Protein AF-A0A8J7NCK1-F1 (afdb_monomer)

Radius of gyration: 35.59 Å; Cα contacts (8 Å, |Δi|>4): 363; chains: 1; bounding box: 73×36×128 Å

Foldseek 3Di:
DVVVVVVVVVVVVVVVCQQFNWDWDADPPRDIWTAGPAGTQDDPDHKDKDADDAPDDFWPDAVVVVRGDAIAINNHGWDLVDPGTRRPDHDNSVVCCVRHPVVNQLQFLLLLLLVLLFVLFQDCQLAVLHDRQATGQKAQQQGHDDPVPSTCSNVRIDGHLLCPVVSVHHVLCQQNNSNDPDRDDPPRNPSVVSSVCSQQPWAARPTHPPPRGTGGSVVSVVVSVVVVVVVVVVVVVVVVVVVVVVVVVVVVCVVVPDPPVVVVVVVVVVVVVVVVVVVVVVVVVVVVVVVVVD

Solvent-accessible surface area (backbone atoms only — not comparable to full-atom values): 16309 Å² total; per-residue (Å²): 120,71,64,66,54,52,54,52,48,50,58,50,49,55,58,44,33,53,40,29,40,57,45,83,41,86,42,81,93,83,40,64,26,34,33,24,88,43,38,82,56,33,73,84,64,84,66,45,78,45,74,58,82,54,97,67,85,58,73,83,58,32,64,94,74,65,54,35,62,68,44,20,56,70,84,40,80,52,64,80,88,47,98,66,26,62,53,41,48,45,49,54,35,52,52,48,45,41,63,71,48,52,49,53,50,54,49,41,39,44,16,26,52,41,48,51,55,28,58,42,39,37,31,45,88,42,30,73,51,47,55,94,83,39,51,27,60,36,14,50,74,79,33,40,88,48,84,93,59,42,77,49,32,49,83,37,58,38,73,34,47,62,43,33,59,95,68,75,25,37,60,61,25,61,35,60,18,84,59,45,93,66,85,65,66,90,86,57,53,64,30,47,52,30,53,52,45,46,43,67,38,70,45,49,51,92,47,50,89,74,54,73,63,60,35,26,56,66,55,51,55,46,50,53,54,50,52,52,49,53,54,50,53,53,52,51,52,51,50,49,54,52,50,54,53,50,50,55,50,49,52,49,51,58,71,70,48,77,54,63,67,58,52,48,52,50,49,52,51,50,52,50,50,49,54,49,51,51,50,52,51,52,52,51,49,54,52,51,52,58,62,71,74,108

Nearest PDB structures (foldseek):
  5xbj-assembly1_A  TM=5.483E-01  e=3.720E+00  Campylobacter jejuni
  7rhl-assembly1_D  TM=2.799E-01  e=4.988E+00  Homo sapiens

pLDDT: mean 90.45, std 7.98, range [52.28, 98.44]

Secondary structure (DSSP, 8-state):
--HHHHHHHHHHHHHHHHHS-EEEEE-GGG-EEEEETTEEEEBSBPP-EEE---S---TT--TTTTSS--EEETTEEE-TTSSS-TT-SHHHHHHHHIIIIIHHHHHHHHHHHHHHHHHHHH-TTT-TTSPTT---SEEETTBPP-GGG-TTHHHHEEE-GGG-GGGT--THHHHH-TT-SS---TT--HHHHHHHHHHHS-B--SSSTT-S--B-HHHHHHHHHHHHHHHHHHHHHHHHHHHHHHHHHHHHHHHS---HHHHHHHHHHHHHHHHHHHHHHHHHHHHHHHHH--

Sequence (294 aa):
DAGSLVDERQRLIDRVSELVPVREVAREHGRVALLSEGGLLLDGSAPVLGFQAATSVGPGSGLSGGSLSGITLNGQPVDTTRTRHALSGGRLDGLFGVRDDLAPQVQADLDALARNLMERFESTTVDPTLMPGSAGLFTDGGLAFAAANEVGLSARLTVNAVVDPDQGGAVWRLRDGIAAASPGPVGDASGLIRLRAALTGLQSPASGSFGPTARDAATLASDLLSGIGTRQDQAEATATHAGTRSAALQSRLSEDGVDTDAEMQKLLLIEQAYAANARVITTVQAMLDTLMEI

Mean predicted aligned error: 9.4 Å

Structure (mmCIF, N/CA/C/O backbone):
data_AF-A0A8J7NCK1-F1
#
_entry.id   AF-A0A8J7NCK1-F1
#
loop_
_atom_site.group_PDB
_atom_site.id
_atom_site.type_symbol
_atom_site.label_atom_id
_atom_site.label_alt_id
_atom_site.label_comp_id
_atom_site.label_asym_id
_atom_site.label_entity_id
_atom_site.label_seq_id
_atom_site.pdbx_PDB_ins_code
_atom_site.Cartn_x
_atom_site.Cartn_y
_atom_site.Cartn_z
_atom_site.occupancy
_atom_site.B_iso_or_equiv
_atom_site.auth_seq_id
_atom_site.auth_comp_id
_atom_site.auth_asym_id
_atom_site.auth_atom_id
_atom_site.pdbx_PDB_model_num
ATOM 1 N N . ASP A 1 1 ? -29.099 -19.455 41.216 1.00 65.25 1 ASP A N 1
ATOM 2 C CA . ASP A 1 1 ? -28.242 -18.580 42.025 1.00 65.25 1 ASP A CA 1
ATOM 3 C C . ASP A 1 1 ? -28.075 -17.273 41.265 1.00 65.25 1 ASP A C 1
ATOM 5 O O . ASP A 1 1 ? -27.894 -17.329 40.056 1.00 65.25 1 ASP A O 1
ATOM 9 N N . ALA A 1 2 ? -28.289 -16.131 41.914 1.00 75.62 2 ALA A N 1
ATOM 10 C CA . ALA A 1 2 ? -28.293 -14.823 41.258 1.00 75.62 2 ALA A CA 1
ATOM 11 C C . ALA A 1 2 ? -26.878 -14.236 41.126 1.00 75.62 2 ALA A C 1
ATOM 13 O O . ALA A 1 2 ? -26.625 -13.520 40.161 1.00 75.62 2 ALA A O 1
ATOM 14 N N . GLY A 1 3 ? -25.960 -14.578 42.042 1.00 80.25 3 GLY A N 1
ATOM 15 C CA . GLY A 1 3 ? -24.576 -14.090 42.019 1.00 80.25 3 GLY A CA 1
ATOM 16 C C . GLY A 1 3 ? -23.814 -14.581 40.790 1.00 80.25 3 GLY A C 1
ATOM 17 O O . GLY A 1 3 ? -23.292 -13.779 40.024 1.00 80.25 3 GLY A O 1
ATOM 18 N N . SER A 1 4 ? -23.895 -15.882 40.499 1.00 86.25 4 SER A N 1
ATOM 19 C CA . SER A 1 4 ? -23.233 -16.467 39.325 1.00 86.25 4 SER A CA 1
ATOM 20 C C . SER A 1 4 ? -23.702 -15.887 37.984 1.00 86.25 4 SER A C 1
ATOM 22 O O . SER A 1 4 ? -22.932 -15.844 37.026 1.00 86.25 4 SER A O 1
ATOM 24 N N . LEU A 1 5 ? -24.949 -15.408 37.896 1.00 87.38 5 LEU A N 1
ATOM 25 C CA . LEU A 1 5 ? -25.468 -14.736 36.699 1.00 87.38 5 LEU A CA 1
ATOM 26 C C . LEU A 1 5 ? -24.946 -13.300 36.558 1.00 87.38 5 LEU A C 1
ATOM 28 O O . LEU A 1 5 ? -24.798 -12.820 35.435 1.00 87.38 5 LEU A O 1
ATOM 32 N N . VAL A 1 6 ? -24.674 -12.616 37.672 1.00 86.50 6 VAL A N 1
ATOM 33 C CA . VAL A 1 6 ? -24.046 -11.286 37.671 1.00 86.50 6 VAL A CA 1
ATOM 34 C C . VAL A 1 6 ? -22.583 -11.397 37.246 1.00 86.50 6 VAL A C 1
ATOM 36 O O . VAL A 1 6 ? -22.155 -10.631 36.384 1.00 86.50 6 VAL A O 1
ATOM 39 N N . ASP A 1 7 ? -21.861 -12.396 37.756 1.00 86.25 7 ASP A N 1
ATOM 40 C CA . ASP A 1 7 ? -20.466 -12.651 37.381 1.00 86.25 7 ASP A CA 1
ATOM 41 C C . ASP A 1 7 ? -20.340 -13.019 35.898 1.00 86.25 7 ASP A C 1
ATOM 43 O O . ASP A 1 7 ? -19.510 -12.466 35.173 1.00 86.25 7 ASP A O 1
ATOM 47 N N . GLU A 1 8 ? -21.211 -13.906 35.403 1.00 90.31 8 GLU A N 1
ATOM 48 C CA . GLU A 1 8 ? -21.222 -14.274 33.984 1.00 90.31 8 GLU A CA 1
ATOM 49 C C . GLU A 1 8 ? -21.581 -13.077 33.094 1.00 90.31 8 GLU A C 1
ATOM 51 O O . GLU A 1 8 ? -20.980 -12.888 32.035 1.00 90.31 8 GLU A O 1
ATOM 56 N N . ARG A 1 9 ? -22.517 -12.221 33.528 1.00 90.62 9 ARG A N 1
ATOM 57 C CA . ARG A 1 9 ? -22.828 -10.970 32.826 1.00 90.62 9 ARG A CA 1
ATOM 58 C C . ARG A 1 9 ? -21.600 -10.067 32.751 1.00 90.62 9 ARG A C 1
ATOM 60 O O . ARG A 1 9 ? -21.321 -9.560 31.668 1.00 90.62 9 ARG A O 1
ATOM 67 N N . GLN A 1 10 ? -20.878 -9.879 33.856 1.00 89.62 10 GLN A N 1
ATOM 68 C CA . GLN A 1 10 ? -19.675 -9.046 33.875 1.00 89.62 10 GLN A CA 1
ATOM 69 C C . GLN A 1 10 ? -18.623 -9.588 32.904 1.00 89.62 10 GLN A C 1
ATOM 71 O O . GLN A 1 10 ? -18.155 -8.861 32.033 1.00 89.62 10 GLN A O 1
ATOM 76 N N . ARG A 1 11 ? -18.362 -10.899 32.950 1.00 90.19 11 ARG A N 1
ATOM 77 C CA . ARG A 1 11 ? -17.432 -11.576 32.037 1.00 90.19 11 ARG A CA 1
ATOM 78 C C . ARG A 1 11 ? -17.800 -11.379 30.562 1.00 90.19 11 ARG A C 1
ATOM 80 O O . ARG A 1 11 ? -16.924 -11.223 29.710 1.00 90.19 11 ARG A O 1
ATOM 87 N N . LEU A 1 12 ? -19.094 -11.405 30.236 1.00 92.38 12 LEU A N 1
ATOM 88 C CA . LEU A 1 12 ? -19.579 -11.152 28.878 1.00 92.38 12 LEU A CA 1
ATOM 89 C C . LEU A 1 12 ? -19.420 -9.683 28.472 1.00 92.38 12 LEU A C 1
ATOM 91 O O . LEU A 1 12 ? -19.028 -9.420 27.335 1.00 92.38 12 LEU A O 1
ATOM 95 N N . ILE A 1 13 ? -19.695 -8.739 29.375 1.00 91.25 13 ILE A N 1
ATOM 96 C CA . ILE A 1 13 ? -19.504 -7.302 29.130 1.00 91.25 13 ILE A CA 1
ATOM 97 C C . ILE A 1 13 ? -18.026 -6.996 28.888 1.00 91.25 13 ILE A C 1
ATOM 99 O O . ILE A 1 13 ? -17.716 -6.297 27.926 1.00 91.25 13 ILE A O 1
ATOM 103 N N . ASP A 1 14 ? -17.121 -7.578 29.672 1.00 89.62 14 ASP A N 1
ATOM 104 C CA . ASP A 1 14 ? -15.676 -7.399 29.504 1.00 89.62 14 ASP A CA 1
ATOM 105 C C . ASP A 1 14 ? -15.228 -7.863 28.110 1.00 89.62 14 ASP A C 1
ATOM 107 O O . ASP A 1 14 ? -14.543 -7.138 27.387 1.00 89.62 14 ASP A O 1
ATOM 111 N N . ARG A 1 15 ? -15.721 -9.025 27.661 1.00 91.06 15 ARG A N 1
ATOM 112 C CA . ARG A 1 15 ? -15.448 -9.538 26.310 1.00 91.06 15 ARG A CA 1
ATOM 113 C C . ARG A 1 15 ? -16.035 -8.655 25.205 1.00 91.06 15 ARG A C 1
ATOM 115 O O . ARG A 1 15 ? -15.429 -8.521 24.143 1.00 91.06 15 ARG A O 1
ATOM 122 N N . VAL A 1 16 ? -17.211 -8.064 25.421 1.00 91.56 16 VAL A N 1
ATOM 123 C CA . VAL A 1 16 ? -17.782 -7.076 24.491 1.00 91.56 16 VAL A CA 1
ATOM 124 C C . VAL A 1 16 ? -16.914 -5.819 24.456 1.00 91.56 16 VAL A C 1
ATOM 126 O O . VAL A 1 16 ? -16.659 -5.310 23.367 1.00 91.56 16 VAL A O 1
ATOM 129 N N . SER A 1 17 ? -16.403 -5.369 25.605 1.00 89.81 17 SER A N 1
ATOM 130 C CA . SER A 1 17 ? -15.578 -4.164 25.724 1.00 89.81 17 SER A CA 1
ATOM 131 C C . SER A 1 17 ? -14.244 -4.252 24.972 1.00 89.81 17 SER A C 1
ATOM 133 O O . SER A 1 17 ? -13.722 -3.221 24.549 1.00 89.81 17 SER A O 1
ATOM 135 N N . GLU A 1 18 ? -13.698 -5.455 24.761 1.00 88.62 18 GLU A N 1
ATOM 136 C CA . GLU A 1 18 ? -12.532 -5.667 23.885 1.00 88.62 18 GLU A CA 1
ATOM 137 C C . GLU A 1 18 ? -12.861 -5.427 22.400 1.00 88.62 18 GLU A C 1
ATOM 139 O O . GLU A 1 18 ? -12.029 -4.948 21.622 1.00 88.62 18 GLU A O 1
ATOM 144 N N . LEU A 1 19 ? -14.080 -5.780 21.984 1.00 92.00 19 LEU A N 1
ATOM 145 C CA . LEU A 1 19 ? -14.535 -5.657 20.599 1.00 92.00 19 LEU A CA 1
ATOM 146 C C . LEU A 1 19 ? -14.979 -4.231 20.281 1.00 92.00 19 LEU A C 1
ATOM 148 O O . LEU A 1 19 ? -14.598 -3.701 19.237 1.00 92.00 19 LEU A O 1
ATOM 152 N N . VAL A 1 20 ? -15.768 -3.643 21.180 1.00 92.38 20 VAL A N 1
ATOM 153 C CA . VAL A 1 20 ? -16.305 -2.283 21.116 1.00 92.38 20 VAL A CA 1
ATOM 154 C C . VAL A 1 20 ? -16.268 -1.707 22.532 1.00 92.38 20 VAL A C 1
ATOM 156 O O . VAL A 1 20 ? -16.944 -2.253 23.403 1.00 92.38 20 VAL A O 1
ATOM 159 N N . PRO A 1 21 ? -15.547 -0.604 22.789 1.00 90.38 21 PRO A N 1
ATOM 160 C CA . PRO A 1 21 ? -15.517 0.028 24.099 1.00 90.38 21 PRO A CA 1
ATOM 161 C C . PRO A 1 21 ? -16.927 0.430 24.531 1.00 90.38 21 PRO A C 1
ATOM 163 O O . PRO A 1 21 ? -17.613 1.181 23.830 1.00 90.38 21 PRO A O 1
ATOM 166 N N . VAL A 1 22 ? -17.356 -0.062 25.692 1.00 91.81 22 VAL A N 1
ATOM 167 C CA . VAL A 1 22 ? -18.685 0.204 26.248 1.00 91.81 22 VAL A CA 1
ATOM 168 C C . VAL A 1 22 ? -18.596 0.691 27.686 1.00 91.81 22 VAL A C 1
ATOM 170 O O . VAL A 1 22 ? -17.697 0.339 28.442 1.00 91.81 22 VAL A O 1
ATOM 173 N N . ARG A 1 23 ? -19.566 1.513 28.071 1.00 89.31 23 ARG A N 1
ATOM 174 C CA . ARG A 1 23 ? -19.827 1.929 29.443 1.00 89.31 23 ARG A CA 1
ATOM 175 C C . ARG A 1 23 ? -21.127 1.301 29.900 1.00 89.31 23 ARG A C 1
ATOM 177 O O . ARG A 1 23 ? -22.157 1.449 29.238 1.00 89.31 23 ARG A O 1
ATOM 184 N N . GLU A 1 24 ? -21.068 0.640 31.043 1.00 91.38 24 GLU A N 1
ATOM 185 C CA . GLU A 1 24 ? -22.243 0.089 31.701 1.00 91.38 24 GLU A CA 1
ATOM 186 C C . GLU A 1 24 ? -23.027 1.193 32.417 1.00 91.38 24 GLU A C 1
ATOM 188 O O . GLU A 1 24 ? -22.461 2.056 33.093 1.00 91.38 24 GLU A O 1
ATOM 193 N N . VAL A 1 25 ? -24.348 1.168 32.263 1.00 91.81 25 VAL A N 1
ATOM 194 C CA . VAL A 1 25 ? -25.283 2.020 32.996 1.00 91.81 25 VAL A CA 1
ATOM 195 C C . VAL A 1 25 ? -26.338 1.129 33.633 1.00 91.81 25 VAL A C 1
ATOM 197 O O . VAL A 1 25 ? -27.066 0.417 32.937 1.00 91.81 25 VAL A O 1
ATOM 200 N N . ALA A 1 26 ? -26.441 1.186 34.960 1.00 90.81 26 ALA A N 1
ATOM 201 C CA . ALA A 1 26 ? -27.446 0.437 35.700 1.00 90.81 26 ALA A CA 1
ATOM 202 C C . ALA A 1 26 ? -28.869 0.856 35.292 1.00 90.81 26 ALA A C 1
ATOM 204 O O . ALA A 1 26 ? -29.170 2.035 35.079 1.00 90.81 26 ALA A O 1
ATOM 205 N N . ARG A 1 27 ? -29.761 -0.129 35.197 1.00 89.81 27 ARG A N 1
ATOM 206 C CA . ARG A 1 27 ? -31.195 0.036 34.951 1.00 89.81 27 ARG A CA 1
ATOM 207 C C . ARG A 1 27 ? -31.988 -0.609 36.085 1.00 89.81 27 ARG A C 1
ATOM 209 O O . ARG A 1 27 ? -31.468 -1.391 36.879 1.00 89.81 27 ARG A O 1
ATOM 216 N N . GLU A 1 28 ? -33.278 -0.297 36.143 1.00 87.44 28 GLU A N 1
ATOM 217 C CA . GLU A 1 28 ? -34.187 -0.927 37.100 1.00 87.44 28 GLU A CA 1
ATOM 218 C C . GLU A 1 28 ? -34.194 -2.457 36.957 1.00 87.44 28 GLU A C 1
ATOM 220 O O . GLU A 1 28 ? -34.023 -2.999 35.856 1.00 87.44 28 GLU A O 1
ATOM 225 N N . HIS A 1 29 ? -34.470 -3.141 38.070 1.00 84.81 29 HIS A N 1
ATOM 226 C CA . HIS A 1 29 ? -34.567 -4.603 38.153 1.00 84.81 29 HIS A CA 1
ATOM 227 C C . HIS A 1 29 ? -33.252 -5.336 37.827 1.00 84.81 29 HIS A C 1
ATOM 229 O O . HIS A 1 29 ? -33.270 -6.434 37.277 1.00 84.81 29 HIS A O 1
ATOM 235 N N . GLY A 1 30 ? -32.103 -4.721 38.132 1.00 81.31 30 GLY A N 1
ATOM 236 C CA . GLY A 1 30 ? -30.783 -5.341 37.948 1.00 81.31 30 GLY A CA 1
ATOM 237 C C . GLY A 1 30 ? -30.347 -5.484 36.486 1.00 81.31 30 GLY A C 1
ATOM 238 O O . GLY A 1 30 ? -29.366 -6.171 36.201 1.00 81.31 30 GLY A O 1
ATOM 239 N N . ARG A 1 31 ? -31.063 -4.845 35.551 1.00 87.81 31 ARG A N 1
ATOM 240 C CA . ARG A 1 31 ? -30.677 -4.775 34.138 1.00 87.81 31 ARG A CA 1
ATOM 241 C C . ARG A 1 31 ? -29.554 -3.762 33.935 1.00 87.81 31 ARG A C 1
ATOM 243 O O . ARG A 1 31 ? -29.322 -2.889 34.768 1.00 87.81 31 ARG A O 1
ATOM 250 N N . VAL A 1 32 ? -28.896 -3.859 32.788 1.00 91.25 32 VAL A N 1
ATOM 251 C CA . VAL A 1 32 ? -27.807 -2.966 32.392 1.00 91.25 32 VAL A CA 1
ATOM 252 C C . VAL A 1 32 ? -28.027 -2.497 30.965 1.00 91.25 32 VAL A C 1
ATOM 254 O O . VAL A 1 32 ? -28.514 -3.255 30.124 1.00 91.25 32 VAL A O 1
ATOM 257 N N . ALA A 1 33 ? -27.684 -1.244 30.705 1.00 92.69 33 ALA A N 1
ATOM 258 C CA . ALA A 1 33 ? -27.542 -0.708 29.363 1.00 92.69 33 ALA A CA 1
ATOM 259 C C . ALA A 1 33 ? -26.053 -0.537 29.051 1.00 92.69 33 ALA A C 1
ATOM 261 O O . ALA A 1 33 ? -25.269 -0.197 29.938 1.00 92.69 33 ALA A O 1
ATOM 262 N N . LEU A 1 34 ? -25.672 -0.760 27.795 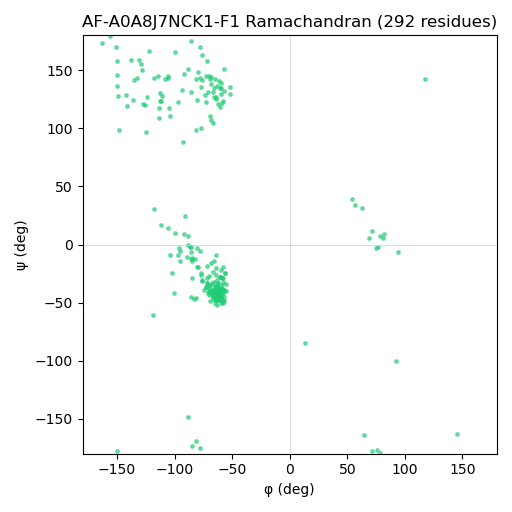1.00 92.56 34 LEU A N 1
ATOM 263 C CA . LEU A 1 34 ? -24.307 -0.550 27.316 1.00 92.56 34 LEU A CA 1
ATOM 264 C C . LEU A 1 34 ? -24.297 0.612 26.332 1.00 92.56 34 LEU A C 1
ATOM 266 O O . LEU A 1 34 ? -25.021 0.603 25.332 1.00 92.56 34 LEU A O 1
ATOM 270 N N . LEU A 1 35 ? -23.473 1.612 26.623 1.00 91.31 35 LEU A N 1
ATOM 271 C CA . LEU A 1 35 ? -23.260 2.778 25.774 1.00 91.31 35 LEU A CA 1
ATOM 272 C C . LEU A 1 35 ? -21.842 2.726 25.212 1.00 91.31 35 LEU A C 1
ATOM 274 O O . LEU A 1 35 ? -20.889 2.692 25.983 1.00 91.31 35 LEU A O 1
ATOM 278 N N . SER A 1 36 ? -21.693 2.757 23.894 1.00 90.69 36 SER A N 1
ATOM 279 C CA . SER A 1 36 ? -20.395 2.977 23.258 1.00 90.69 36 SER A CA 1
ATOM 280 C C . SER A 1 36 ? -20.095 4.471 23.124 1.00 90.69 36 SER A C 1
ATOM 282 O O . SER A 1 36 ? -20.939 5.325 23.414 1.00 90.69 36 SER A O 1
ATOM 284 N N . GLU A 1 37 ? -18.898 4.815 22.644 1.00 81.69 37 GLU A N 1
ATOM 285 C CA . GLU A 1 37 ? -18.549 6.213 22.356 1.00 81.69 37 GLU A CA 1
ATOM 286 C C . GLU A 1 37 ? -19.490 6.877 21.336 1.00 81.69 37 GLU A C 1
ATOM 288 O O . GLU A 1 37 ? -19.689 8.094 21.368 1.00 81.69 37 GLU A O 1
ATOM 293 N N . GLY A 1 38 ? -20.074 6.087 20.430 1.00 79.06 38 GLY A N 1
ATOM 294 C CA . GLY A 1 38 ? -20.958 6.572 19.374 1.00 79.06 38 GLY A CA 1
ATOM 295 C C . GLY A 1 3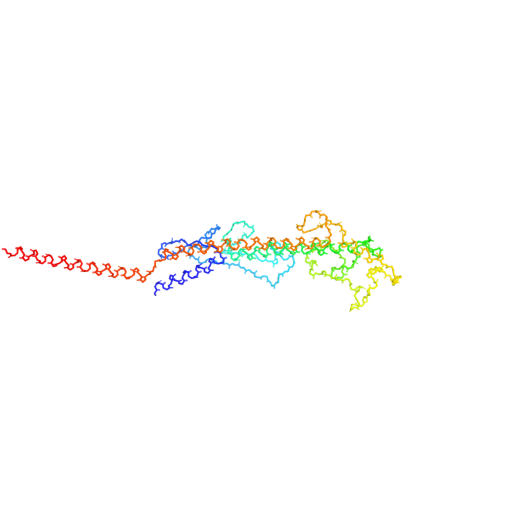8 ? -22.450 6.491 19.673 1.00 79.06 38 GLY A C 1
ATOM 296 O O . GLY A 1 38 ? -23.234 6.937 18.838 1.00 79.06 38 GLY A O 1
ATOM 297 N N . GLY A 1 39 ? -22.860 5.943 20.820 1.00 82.56 39 GLY A N 1
ATOM 298 C CA . GLY A 1 39 ? -24.265 5.911 21.221 1.00 82.56 39 GLY A CA 1
ATOM 299 C C . GLY A 1 39 ? -24.676 4.659 21.991 1.00 82.56 39 GLY A C 1
ATOM 300 O O . GLY A 1 39 ? -23.859 3.925 22.536 1.00 82.56 39 GLY A O 1
ATOM 301 N N . LEU A 1 40 ? -25.984 4.430 22.062 1.00 86.31 40 LEU A N 1
ATOM 302 C CA . LEU A 1 40 ? -26.566 3.277 22.744 1.00 86.31 40 LEU A CA 1
ATOM 303 C C . LEU A 1 40 ? -26.319 1.993 21.939 1.00 86.31 40 LEU A C 1
ATOM 305 O O . LEU A 1 40 ? -26.730 1.907 20.783 1.00 86.31 40 LEU A O 1
ATOM 309 N N . LEU A 1 41 ? -25.679 0.998 22.558 1.00 88.12 41 LEU A N 1
ATOM 310 C CA . LEU A 1 41 ? -25.404 -0.305 21.944 1.00 88.12 41 LEU A CA 1
ATOM 311 C C . LEU A 1 41 ? -26.403 -1.370 22.417 1.00 88.12 41 LEU A C 1
ATOM 313 O O . LEU A 1 41 ? -26.894 -2.161 21.616 1.00 88.12 41 LEU A O 1
ATOM 317 N N . LEU A 1 42 ? -26.723 -1.367 23.713 1.00 89.50 42 LEU A N 1
ATOM 318 C CA . LEU A 1 42 ? -27.665 -2.292 24.340 1.00 89.50 42 LEU A CA 1
ATOM 319 C C . LEU A 1 42 ? -28.592 -1.531 25.287 1.00 89.50 42 LEU A C 1
ATOM 321 O O . LEU A 1 42 ? -28.121 -0.912 26.238 1.00 89.50 42 LEU A O 1
ATOM 325 N N . ASP A 1 43 ? -29.901 -1.656 25.079 1.00 87.06 43 ASP A N 1
ATOM 326 C CA . ASP A 1 43 ? -30.922 -1.324 26.079 1.00 87.06 43 ASP A CA 1
ATOM 327 C C . ASP A 1 43 ? -32.124 -2.256 25.886 1.00 87.06 43 ASP A C 1
ATOM 329 O O . ASP A 1 43 ? -32.937 -2.094 24.974 1.00 87.06 43 ASP A O 1
ATOM 333 N N . GLY A 1 44 ? -32.184 -3.316 26.694 1.00 86.69 44 GLY A N 1
ATOM 334 C CA . GLY A 1 44 ? -33.170 -4.386 26.545 1.00 86.69 44 GLY A CA 1
ATOM 335 C C . GLY A 1 44 ? -32.672 -5.546 25.681 1.00 86.69 44 GLY A C 1
ATOM 336 O O . GLY A 1 44 ? -31.986 -6.427 26.190 1.00 86.69 44 GLY A O 1
ATOM 337 N N . SER A 1 45 ? -33.069 -5.596 24.405 1.00 86.81 45 SER A N 1
ATOM 338 C CA . SER A 1 45 ? -32.744 -6.731 23.521 1.00 86.81 45 SER A CA 1
ATOM 339 C C . SER A 1 45 ? -31.306 -6.668 23.011 1.00 86.81 45 SER A C 1
ATOM 341 O O . SER A 1 45 ? -30.809 -5.586 22.705 1.00 86.81 45 SER A O 1
ATOM 343 N N . ALA A 1 46 ? -30.662 -7.832 22.884 1.00 86.44 46 ALA A N 1
ATOM 344 C CA . ALA A 1 46 ? -29.293 -7.931 22.389 1.00 86.44 46 ALA A CA 1
ATOM 345 C C . ALA A 1 46 ? -29.171 -7.355 20.963 1.00 86.44 46 ALA A C 1
ATOM 347 O O . ALA A 1 46 ? -29.956 -7.748 20.093 1.00 86.44 46 ALA A O 1
ATOM 348 N N . PRO A 1 47 ? -28.207 -6.451 20.700 1.00 89.50 47 PRO A N 1
ATOM 349 C CA . PRO A 1 47 ? -27.972 -5.953 19.356 1.00 89.50 47 PRO A CA 1
ATOM 350 C C . PRO A 1 47 ? -27.481 -7.076 18.442 1.00 89.50 47 PRO A C 1
ATOM 352 O O . PRO A 1 47 ? -26.672 -7.914 18.845 1.00 89.50 47 PRO A O 1
ATOM 355 N N . VAL A 1 48 ? -27.928 -7.066 17.187 1.00 92.06 48 VAL A N 1
ATOM 356 C CA . VAL A 1 48 ? -27.479 -8.023 16.170 1.00 92.06 48 VAL A CA 1
ATOM 357 C C . VAL A 1 48 ? -26.514 -7.334 15.219 1.00 92.06 48 VAL A C 1
ATOM 359 O O . VAL A 1 48 ? -26.890 -6.397 14.512 1.00 92.06 48 VAL A O 1
ATOM 362 N N . LEU A 1 49 ? -25.275 -7.822 15.185 1.00 93.31 49 LEU A N 1
ATOM 363 C CA . LEU A 1 49 ? -24.299 -7.428 14.177 1.00 93.31 49 LEU A CA 1
ATOM 364 C C . LEU A 1 49 ? -24.462 -8.293 12.927 1.00 93.31 49 LEU A C 1
ATOM 366 O O . LEU A 1 49 ? -24.524 -9.518 13.009 1.00 93.31 49 LEU A O 1
ATOM 370 N N . GLY A 1 50 ? -24.516 -7.643 11.771 1.00 94.69 50 GLY A N 1
ATOM 371 C CA . GLY A 1 50 ? -24.512 -8.295 10.466 1.00 94.69 50 GLY A CA 1
ATOM 372 C C . GLY A 1 50 ? -23.220 -7.980 9.729 1.00 94.69 50 GLY A C 1
ATOM 373 O O . GLY A 1 50 ? -22.823 -6.821 9.640 1.00 94.69 50 GLY A O 1
ATOM 374 N N . PHE A 1 51 ? -22.563 -9.011 9.212 1.00 95.38 51 PHE A N 1
ATOM 375 C CA . PHE A 1 51 ? -21.363 -8.888 8.395 1.00 95.38 51 PHE A CA 1
ATOM 376 C C . PHE A 1 51 ? -21.316 -10.053 7.411 1.00 95.38 51 PHE A C 1
ATOM 378 O O . PHE A 1 51 ? -21.574 -11.197 7.785 1.00 95.38 51 PHE A O 1
ATOM 385 N N . GLN A 1 52 ? -20.984 -9.767 6.156 1.00 94.44 52 GLN A N 1
ATOM 386 C CA . GLN A 1 52 ? -20.810 -10.781 5.122 1.00 94.44 52 GLN A CA 1
ATOM 387 C C . GLN A 1 52 ? -19.341 -10.808 4.714 1.00 94.44 52 GLN A C 1
ATOM 389 O O . GLN A 1 52 ? -18.840 -9.866 4.098 1.00 94.44 52 GLN A O 1
ATOM 394 N N . ALA A 1 53 ? -18.642 -11.877 5.093 1.00 92.56 53 ALA A N 1
ATOM 395 C CA . ALA A 1 53 ? -17.234 -12.040 4.766 1.00 92.56 53 ALA A CA 1
ATOM 396 C C . ALA A 1 53 ? -17.044 -12.204 3.251 1.00 92.56 53 ALA A C 1
ATOM 398 O O . ALA A 1 53 ? -17.753 -12.980 2.609 1.00 92.56 53 ALA A O 1
ATOM 399 N N . ALA A 1 54 ? -16.063 -11.493 2.697 1.00 92.62 54 ALA A N 1
ATOM 400 C CA . ALA A 1 54 ? -15.627 -11.712 1.326 1.00 92.62 54 ALA A CA 1
ATOM 401 C C . ALA A 1 54 ? -14.900 -13.062 1.217 1.00 92.62 54 ALA A C 1
ATOM 403 O O . ALA A 1 54 ? -14.174 -13.460 2.128 1.00 92.62 54 ALA A O 1
ATOM 404 N N . THR A 1 55 ? -15.062 -13.755 0.090 1.00 90.56 55 THR A N 1
ATOM 405 C CA . THR A 1 55 ? -14.365 -15.026 -0.184 1.00 90.56 55 THR A CA 1
ATOM 406 C C . THR A 1 55 ? -12.870 -14.835 -0.424 1.00 90.56 55 THR A C 1
ATOM 408 O O . THR A 1 55 ? -12.081 -15.743 -0.184 1.00 90.56 55 THR A O 1
ATOM 411 N N . SER A 1 56 ? -12.481 -13.656 -0.905 1.00 89.75 56 SER A N 1
ATOM 412 C CA . SER A 1 56 ? -11.100 -13.257 -1.154 1.00 89.75 56 SER A CA 1
ATOM 413 C C . SER A 1 56 ? -10.963 -11.750 -0.985 1.00 89.75 56 SER A C 1
ATOM 415 O O . SER A 1 56 ? -11.871 -11.005 -1.352 1.00 89.75 56 SER A O 1
ATOM 417 N N . VAL A 1 57 ? -9.813 -11.310 -0.482 1.00 91.31 57 VAL A N 1
ATOM 418 C CA . VAL A 1 57 ? -9.446 -9.894 -0.382 1.00 91.31 57 VAL A CA 1
ATOM 419 C C . VAL A 1 57 ? -8.121 -9.715 -1.110 1.00 91.31 57 VAL A C 1
ATOM 421 O O . VAL A 1 57 ? -7.171 -10.448 -0.844 1.00 91.31 57 VAL A O 1
ATOM 424 N N . GLY A 1 58 ? -8.069 -8.772 -2.044 1.00 91.06 58 GLY A N 1
ATOM 425 C CA . GLY A 1 58 ? -6.877 -8.477 -2.836 1.00 91.06 58 GLY A CA 1
ATOM 426 C C . GLY A 1 58 ? -6.805 -7.007 -3.248 1.00 91.06 58 GLY A C 1
ATOM 427 O O . GLY A 1 58 ? -7.692 -6.228 -2.883 1.00 91.06 58 GLY A O 1
ATOM 428 N N . PRO A 1 59 ? -5.777 -6.614 -4.019 1.00 90.56 59 PRO A N 1
ATOM 429 C CA . PRO A 1 59 ? -5.635 -5.243 -4.499 1.00 90.56 59 PRO A CA 1
ATOM 430 C C . PRO A 1 59 ? -6.911 -4.754 -5.199 1.00 90.56 59 PRO A C 1
ATOM 432 O O . PRO A 1 59 ? -7.530 -5.492 -5.965 1.00 90.56 59 PRO A O 1
ATOM 435 N N . GLY A 1 60 ? -7.334 -3.526 -4.897 1.00 86.56 60 GLY A N 1
ATOM 436 C CA . GLY A 1 60 ? -8.560 -2.931 -5.444 1.00 86.56 60 GLY A CA 1
ATOM 437 C C . GLY A 1 60 ? -9.869 -3.427 -4.816 1.00 86.56 60 GLY A C 1
ATOM 438 O O . GLY A 1 60 ? -10.931 -2.915 -5.166 1.00 86.56 60 GLY A O 1
ATOM 439 N N . SER A 1 61 ? -9.820 -4.377 -3.874 1.00 91.06 61 SER A N 1
ATOM 440 C CA . SER A 1 61 ? -11.001 -4.739 -3.084 1.00 91.06 61 SER A CA 1
ATOM 441 C C . SER A 1 61 ? -11.399 -3.572 -2.180 1.00 91.06 61 SER A C 1
ATOM 443 O O . SER A 1 61 ? -10.564 -3.035 -1.460 1.00 91.06 61 SER A O 1
ATOM 445 N N . GLY A 1 62 ? -12.675 -3.198 -2.179 1.00 89.06 62 GLY A N 1
ATOM 446 C CA . GLY A 1 62 ? -13.190 -2.101 -1.361 1.00 89.06 62 GLY A CA 1
ATOM 447 C C . GLY A 1 62 ? -14.709 -2.136 -1.216 1.00 89.06 62 GLY A C 1
ATOM 448 O O . GLY A 1 62 ? -15.391 -2.936 -1.863 1.00 89.06 62 GLY A O 1
ATOM 449 N N . LEU A 1 63 ? -15.249 -1.244 -0.379 1.00 86.56 63 LEU A N 1
ATOM 450 C CA . LEU A 1 63 ? -16.701 -1.086 -0.234 1.00 86.56 63 LEU A CA 1
ATOM 451 C C . LEU A 1 63 ? -17.344 -0.489 -1.492 1.00 86.56 63 LEU A C 1
ATOM 453 O O . LEU A 1 63 ? -18.407 -0.936 -1.912 1.00 86.56 63 LEU A O 1
ATOM 457 N N . SER A 1 64 ? -16.695 0.498 -2.118 1.00 80.19 64 SER A N 1
ATOM 458 C CA . SER A 1 64 ? -17.212 1.189 -3.310 1.00 80.19 64 SER A CA 1
ATOM 459 C C . SER A 1 64 ? -17.364 0.265 -4.522 1.00 80.19 64 SER A C 1
ATOM 461 O O . SER A 1 64 ? -18.270 0.457 -5.328 1.00 80.19 64 SER A O 1
ATOM 463 N N . GLY A 1 65 ? -16.508 -0.757 -4.627 1.00 74.56 65 GLY A N 1
ATOM 464 C CA . GLY A 1 65 ? -16.569 -1.794 -5.660 1.00 74.56 65 GLY A CA 1
ATOM 465 C C . GLY A 1 65 ? -17.483 -2.976 -5.320 1.00 74.56 65 GLY A C 1
ATOM 466 O O . GLY A 1 65 ? -17.604 -3.890 -6.129 1.00 74.56 65 GLY A O 1
ATOM 467 N N . GLY A 1 66 ? -18.098 -2.997 -4.130 1.00 83.12 66 GLY A N 1
ATOM 468 C CA . GLY A 1 66 ? -18.990 -4.073 -3.681 1.00 83.12 66 GLY A CA 1
ATOM 469 C C . GLY A 1 66 ? -18.306 -5.417 -3.399 1.00 83.12 66 GLY A C 1
ATOM 470 O O . GLY A 1 66 ? -18.985 -6.396 -3.106 1.00 83.12 66 GLY A O 1
ATOM 471 N N . SER A 1 67 ? -16.974 -5.485 -3.471 1.00 90.06 67 SER A N 1
ATOM 472 C CA . SER A 1 67 ? -16.205 -6.701 -3.178 1.00 90.06 67 SER A CA 1
ATOM 473 C C . SER A 1 67 ? -16.071 -6.963 -1.678 1.00 90.06 67 SER A C 1
ATOM 475 O O . SER A 1 67 ? -15.836 -8.097 -1.269 1.00 90.06 67 SER A O 1
ATOM 477 N N . LEU A 1 68 ? -16.178 -5.911 -0.858 1.00 93.44 68 LEU A N 1
ATOM 478 C CA . LEU A 1 68 ? -16.146 -5.987 0.599 1.00 93.44 68 LEU A CA 1
ATOM 479 C C . LEU A 1 68 ? -17.468 -5.494 1.183 1.00 93.44 68 LEU A C 1
ATOM 481 O O . LEU A 1 68 ? -18.044 -4.513 0.715 1.00 93.44 68 LEU A O 1
ATOM 485 N N . SER A 1 69 ? -17.902 -6.139 2.261 1.00 93.25 69 SER A N 1
ATOM 486 C CA . SER A 1 69 ? -19.090 -5.728 3.008 1.00 93.25 69 SER A CA 1
ATOM 487 C C . SER A 1 69 ? -18.733 -4.774 4.146 1.00 93.25 69 SER A C 1
ATOM 489 O O . SER A 1 69 ? -17.681 -4.907 4.786 1.00 93.25 69 SER A O 1
ATOM 491 N N . GLY A 1 70 ? -19.644 -3.847 4.438 1.00 93.19 70 GLY A N 1
ATOM 492 C CA . GLY A 1 70 ? -19.664 -3.110 5.701 1.00 93.19 70 GLY A CA 1
ATOM 493 C C . GLY A 1 70 ? -20.249 -3.944 6.845 1.00 93.19 70 GLY A C 1
ATOM 494 O O . GLY A 1 70 ? -20.574 -5.123 6.679 1.00 93.19 70 GLY A O 1
ATOM 495 N N . ILE A 1 71 ? -20.407 -3.313 8.007 1.00 94.31 71 ILE A N 1
ATOM 496 C CA . ILE A 1 71 ? -21.064 -3.903 9.176 1.00 94.31 71 ILE A CA 1
ATOM 497 C C . ILE A 1 71 ? -22.426 -3.247 9.409 1.00 94.31 71 ILE A C 1
ATOM 499 O O . ILE A 1 71 ? -22.594 -2.045 9.211 1.00 94.31 71 ILE A O 1
ATOM 503 N N . THR A 1 72 ? -23.415 -4.032 9.829 1.00 94.62 72 THR A N 1
ATOM 504 C CA . THR A 1 72 ? -24.740 -3.527 10.207 1.00 94.62 72 THR A CA 1
ATOM 505 C C . THR A 1 72 ? -24.998 -3.742 11.689 1.00 94.62 72 THR A C 1
ATOM 507 O O . THR A 1 72 ? -24.642 -4.792 12.216 1.00 94.62 72 THR A O 1
ATOM 510 N N . LEU A 1 73 ? -25.697 -2.811 12.328 1.00 92.69 73 LEU A N 1
ATOM 511 C CA . LEU A 1 73 ? -26.221 -2.916 13.684 1.00 92.69 73 LEU A CA 1
ATOM 512 C C . LEU A 1 73 ? -27.751 -2.941 13.614 1.00 92.69 73 LEU A C 1
ATOM 514 O O . LEU A 1 73 ? -28.368 -1.994 13.133 1.00 92.69 73 LEU A O 1
ATOM 518 N N . ASN A 1 74 ? -28.371 -4.034 14.061 1.00 92.62 74 ASN A N 1
ATOM 519 C CA . ASN A 1 74 ? -29.821 -4.258 13.973 1.00 92.62 74 ASN A CA 1
ATOM 520 C C . ASN A 1 74 ? -30.362 -4.103 12.538 1.00 92.62 74 ASN A C 1
ATOM 522 O O . ASN A 1 74 ? -31.417 -3.513 12.306 1.00 92.62 74 ASN A O 1
ATOM 526 N N . GLY A 1 75 ? -29.595 -4.594 11.561 1.00 91.88 75 GLY A N 1
ATOM 527 C CA . GLY A 1 75 ? -29.909 -4.489 10.134 1.00 91.88 75 GLY A CA 1
ATOM 528 C C . GLY A 1 75 ? -29.678 -3.104 9.517 1.00 91.88 75 GLY A C 1
ATOM 529 O O . GLY A 1 75 ? -29.835 -2.964 8.309 1.00 91.88 75 GLY A O 1
ATOM 530 N N . GLN A 1 76 ? -29.278 -2.095 10.299 1.00 92.38 76 GLN A N 1
ATOM 531 C CA . GLN A 1 76 ? -28.928 -0.767 9.788 1.00 92.38 76 GLN A CA 1
ATOM 532 C C . GLN A 1 76 ? -27.421 -0.670 9.528 1.00 92.38 76 GLN A C 1
ATOM 534 O O . GLN A 1 76 ? -26.644 -1.067 10.396 1.00 92.38 76 GLN A O 1
ATOM 539 N N . PRO A 1 77 ? -26.973 -0.153 8.372 1.00 93.06 77 PRO A N 1
ATOM 540 C CA . PRO A 1 77 ? -25.550 -0.016 8.085 1.00 93.06 77 PRO A CA 1
ATOM 541 C C . PRO A 1 77 ? -24.879 0.951 9.064 1.00 93.06 77 PRO A C 1
ATOM 543 O O . PRO A 1 77 ? -25.399 2.030 9.353 1.00 93.06 77 PRO A O 1
ATOM 546 N N . VAL A 1 78 ? -23.705 0.563 9.554 1.00 91.81 78 VAL A N 1
ATOM 547 C CA . VAL A 1 78 ? -22.820 1.434 10.325 1.00 91.81 78 VAL A CA 1
ATOM 548 C C . VAL A 1 78 ? -21.779 1.991 9.369 1.00 91.81 78 VAL A C 1
ATOM 550 O O . VAL A 1 78 ? -21.062 1.244 8.710 1.00 91.81 78 VAL A O 1
ATOM 553 N N . ASP A 1 79 ? -21.712 3.314 9.295 1.00 90.25 79 ASP A N 1
ATOM 554 C CA . ASP A 1 79 ? -20.692 4.008 8.521 1.00 90.25 79 ASP A CA 1
ATOM 555 C C . ASP A 1 79 ? -19.392 4.076 9.332 1.00 90.25 79 ASP A C 1
ATOM 557 O O . ASP A 1 79 ? -19.257 4.916 10.229 1.00 90.25 79 ASP A O 1
ATOM 561 N N . THR A 1 80 ? -18.473 3.156 9.037 1.00 88.81 80 THR A N 1
ATOM 562 C CA . THR A 1 80 ? -17.167 3.035 9.697 1.00 88.81 80 THR A CA 1
ATOM 563 C C . THR A 1 80 ? -16.146 4.058 9.205 1.00 88.81 80 THR A C 1
ATOM 565 O O . THR A 1 80 ? -15.067 4.147 9.770 1.00 88.81 80 THR A O 1
ATOM 568 N N . THR A 1 81 ? -16.462 4.872 8.187 1.00 85.06 81 THR A N 1
ATOM 569 C CA . THR A 1 81 ? -15.542 5.929 7.724 1.00 85.06 81 THR A CA 1
ATOM 570 C C . THR A 1 81 ? -15.695 7.219 8.530 1.00 85.06 81 THR A C 1
ATOM 572 O O . THR A 1 81 ? -14.969 8.190 8.320 1.00 85.06 81 THR A O 1
ATOM 575 N N . ARG A 1 82 ? -16.688 7.290 9.424 1.00 86.62 82 ARG A N 1
ATOM 576 C CA . ARG A 1 82 ? -16.887 8.440 10.310 1.00 86.62 82 ARG A CA 1
ATOM 577 C C . ARG A 1 82 ? -15.955 8.347 11.505 1.00 86.62 82 ARG A C 1
ATOM 579 O O . ARG A 1 82 ? -15.844 7.303 12.125 1.00 86.62 82 ARG A O 1
ATOM 586 N N . THR A 1 83 ? -15.427 9.489 11.939 1.00 81.81 83 THR A N 1
ATOM 587 C CA . THR A 1 83 ? -14.594 9.589 13.153 1.00 81.81 83 THR A CA 1
ATOM 588 C C . THR A 1 83 ? -15.288 9.066 14.417 1.00 81.81 83 THR A C 1
ATOM 590 O O . THR A 1 83 ? -14.623 8.705 15.381 1.00 81.81 83 THR A O 1
ATOM 593 N N . ARG A 1 84 ? -16.627 9.059 14.449 1.00 86.25 84 ARG A N 1
ATOM 594 C CA . ARG A 1 84 ? -17.410 8.495 15.549 1.00 86.25 84 ARG A CA 1
ATOM 595 C C . ARG A 1 84 ? -18.658 7.793 15.018 1.00 86.25 84 ARG A C 1
ATOM 597 O O . ARG A 1 84 ? -19.461 8.395 14.305 1.00 86.25 84 ARG A O 1
ATOM 604 N N . HIS A 1 85 ? -18.851 6.553 15.442 1.00 89.94 85 HIS A N 1
ATOM 605 C CA . HIS A 1 85 ? -20.001 5.698 15.172 1.00 89.94 85 HIS A CA 1
ATOM 606 C C . HIS A 1 85 ? -20.223 4.710 16.324 1.00 89.94 85 HIS A C 1
ATOM 608 O O . HIS A 1 85 ? -19.390 4.560 17.217 1.00 89.94 85 HIS A O 1
ATOM 614 N N . ALA A 1 86 ? -21.360 4.011 16.313 1.00 88.19 86 ALA A N 1
ATOM 615 C CA . ALA A 1 86 ? -21.780 3.119 17.401 1.00 88.19 86 ALA A CA 1
ATOM 616 C C . ALA A 1 86 ? -20.776 1.995 17.731 1.00 88.19 86 ALA A C 1
ATOM 618 O O . ALA A 1 86 ? -20.831 1.439 18.823 1.00 88.19 86 ALA A O 1
ATOM 619 N N . LEU A 1 87 ? -19.868 1.675 16.808 1.00 91.19 87 LEU A N 1
ATOM 620 C CA . LEU A 1 87 ? -18.834 0.648 16.970 1.00 91.19 87 LEU A CA 1
ATOM 621 C C . LEU A 1 87 ? -17.405 1.215 17.047 1.00 91.19 87 LEU A C 1
ATOM 623 O O . LEU A 1 87 ? -16.468 0.471 16.795 1.00 91.19 87 LEU A O 1
ATOM 627 N N . SER A 1 88 ? -17.235 2.519 17.304 1.00 90.50 88 SER A N 1
ATOM 628 C CA . SER A 1 88 ? -15.906 3.150 17.301 1.00 90.50 88 SER A CA 1
ATOM 629 C C . SER A 1 88 ? -15.038 2.670 18.457 1.00 90.50 88 SER A C 1
ATOM 631 O O . SER A 1 88 ? -15.519 2.495 19.579 1.00 90.50 88 SER A O 1
ATOM 633 N N . GLY A 1 89 ? -13.745 2.538 18.177 1.00 87.12 89 GLY A N 1
ATOM 634 C CA . GLY A 1 89 ? -12.741 2.004 19.081 1.00 87.12 89 GLY A CA 1
ATOM 635 C C . GLY A 1 89 ? -12.747 0.478 19.186 1.00 87.12 89 GLY A C 1
ATOM 636 O O . GLY A 1 89 ? -13.532 -0.236 18.563 1.00 87.12 89 GLY A O 1
ATOM 637 N N . GLY A 1 90 ? -11.844 -0.029 20.027 1.00 88.69 90 GLY A N 1
ATOM 638 C CA . GLY A 1 90 ? -11.678 -1.464 20.241 1.00 88.69 90 GLY A CA 1
ATOM 639 C C . GLY A 1 90 ? -11.198 -2.194 18.991 1.00 88.69 90 GLY A C 1
ATOM 640 O O . GLY A 1 90 ? -10.669 -1.606 18.044 1.00 88.69 90 GLY A O 1
ATOM 641 N N . ARG A 1 91 ? -11.347 -3.517 19.005 1.00 91.50 91 ARG A N 1
ATOM 642 C CA . ARG A 1 91 ? -10.801 -4.372 17.951 1.00 91.50 91 ARG A CA 1
ATOM 643 C C . ARG A 1 91 ? -11.558 -4.270 16.627 1.00 91.50 91 ARG A C 1
ATOM 645 O O . ARG A 1 91 ? -10.918 -4.374 15.584 1.00 91.50 91 ARG A O 1
ATOM 652 N N . LEU A 1 92 ? -12.886 -4.121 16.637 1.00 92.81 92 LEU A N 1
ATOM 653 C CA . LEU A 1 92 ? -13.664 -4.113 15.390 1.00 92.81 92 LEU A CA 1
ATOM 654 C C . LEU A 1 92 ? -13.315 -2.907 14.523 1.00 92.81 92 LEU A C 1
ATOM 656 O O . LEU A 1 92 ? -12.982 -3.084 13.355 1.00 92.81 92 LEU A O 1
ATOM 660 N N . ASP A 1 93 ? -13.331 -1.715 15.112 1.00 91.31 93 ASP A N 1
ATOM 661 C CA . ASP A 1 93 ? -12.983 -0.476 14.420 1.00 91.31 93 ASP A CA 1
ATOM 662 C C . ASP A 1 93 ? -11.550 -0.520 13.872 1.00 91.31 93 ASP A C 1
ATOM 664 O O . ASP A 1 93 ? -11.313 -0.263 12.695 1.00 91.31 93 ASP A O 1
ATOM 668 N N . GLY A 1 94 ? -10.597 -0.989 14.689 1.00 91.06 94 GLY A N 1
ATOM 669 C CA . GLY A 1 94 ? -9.207 -1.156 14.264 1.00 91.06 94 GLY A CA 1
ATOM 670 C C . GLY A 1 94 ? -9.039 -2.112 13.077 1.00 91.06 94 GLY A C 1
ATOM 671 O O . GLY A 1 94 ? -8.248 -1.842 12.177 1.00 91.06 94 GLY A O 1
ATOM 672 N N . LEU A 1 95 ? -9.799 -3.212 13.029 1.00 93.19 95 LEU A N 1
ATOM 673 C CA . LEU A 1 95 ? -9.764 -4.142 11.894 1.00 93.19 95 LEU A CA 1
ATOM 674 C C . LEU A 1 95 ? -10.331 -3.518 10.612 1.00 93.19 95 LEU A C 1
ATOM 676 O O . LEU A 1 95 ? -9.773 -3.754 9.539 1.00 93.19 95 LEU A O 1
ATOM 680 N N . PHE A 1 96 ? -11.400 -2.722 10.707 1.00 93.06 96 PHE A N 1
ATOM 681 C CA . PHE A 1 96 ? -11.918 -1.970 9.561 1.00 93.06 96 PHE A CA 1
ATOM 682 C C . PHE A 1 96 ? -10.925 -0.899 9.103 1.00 93.06 96 PHE A C 1
ATOM 684 O O . PHE A 1 96 ? -10.638 -0.842 7.913 1.00 93.06 96 PHE A O 1
ATOM 691 N N . GLY A 1 97 ? -10.298 -0.156 10.019 1.00 91.62 97 GLY A N 1
ATOM 692 C CA . GLY A 1 97 ? -9.248 0.811 9.679 1.00 91.62 97 GLY A CA 1
ATOM 693 C C . GLY A 1 97 ? -8.034 0.168 8.996 1.00 91.62 97 GLY A C 1
ATOM 694 O O . GLY A 1 97 ? -7.492 0.710 8.033 1.00 91.62 97 GLY A O 1
ATOM 695 N N . VAL A 1 98 ? -7.627 -1.037 9.418 1.00 91.81 98 VAL A N 1
ATOM 696 C CA . VAL A 1 98 ? -6.579 -1.792 8.708 1.00 91.81 98 VAL A CA 1
ATOM 697 C C . VAL A 1 98 ? -7.026 -2.156 7.294 1.00 91.81 98 VAL A C 1
ATOM 699 O O . VAL A 1 98 ? -6.262 -1.970 6.350 1.00 91.81 98 VAL A O 1
ATOM 702 N N . ARG A 1 99 ? -8.242 -2.685 7.144 1.00 92.94 99 ARG A N 1
ATOM 703 C CA . ARG A 1 99 ? -8.762 -3.183 5.866 1.00 92.94 99 ARG A CA 1
ATOM 704 C C . ARG A 1 99 ? -9.034 -2.066 4.858 1.00 92.94 99 ARG A C 1
ATOM 706 O O . ARG A 1 99 ? -8.764 -2.261 3.677 1.00 92.94 99 ARG A O 1
ATOM 713 N N . ASP A 1 100 ? -9.580 -0.948 5.322 1.00 91.88 100 ASP A N 1
ATOM 714 C CA . ASP A 1 100 ? -10.178 0.076 4.465 1.00 91.88 100 ASP A CA 1
ATOM 715 C C . ASP A 1 100 ? -9.257 1.291 4.262 1.00 91.88 100 ASP A C 1
ATOM 717 O O . ASP A 1 100 ? -9.340 1.920 3.209 1.00 91.88 100 ASP A O 1
ATOM 721 N N . ASP A 1 101 ? -8.321 1.555 5.186 1.00 91.12 101 ASP A N 1
ATOM 722 C CA . ASP A 1 101 ? -7.404 2.702 5.100 1.00 91.12 101 ASP A CA 1
ATOM 723 C C . ASP A 1 101 ? -5.928 2.278 5.030 1.00 91.12 101 ASP A C 1
ATOM 725 O O . ASP A 1 101 ? -5.232 2.555 4.051 1.00 91.12 101 ASP A O 1
ATOM 729 N N . LEU A 1 102 ? -5.424 1.580 6.057 1.00 92.12 102 LEU A N 1
ATOM 730 C CA . LEU A 1 102 ? -3.981 1.341 6.198 1.00 92.12 102 LEU A CA 1
ATOM 731 C C . LEU A 1 102 ? -3.434 0.381 5.137 1.00 92.12 102 LEU A C 1
ATOM 733 O O . LEU A 1 102 ? -2.413 0.678 4.514 1.00 92.12 102 LEU A O 1
ATOM 737 N N . ALA A 1 103 ? -4.082 -0.768 4.924 1.00 92.50 103 ALA A N 1
ATOM 738 C CA . ALA A 1 103 ? -3.623 -1.746 3.942 1.00 92.50 103 ALA A CA 1
ATOM 739 C C . ALA A 1 103 ? -3.737 -1.217 2.498 1.00 92.50 103 ALA A C 1
ATOM 741 O O . ALA A 1 103 ? -2.748 -1.335 1.770 1.00 92.50 103 ALA A O 1
ATOM 742 N N . PRO A 1 104 ? -4.845 -0.568 2.078 1.00 93.56 104 PRO A N 1
ATOM 743 C CA . PRO A 1 104 ? -4.913 0.085 0.771 1.00 93.56 104 PRO A CA 1
ATOM 744 C C . PRO A 1 104 ? -3.852 1.173 0.582 1.00 93.56 104 PRO A C 1
ATOM 746 O O . PRO A 1 104 ? -3.268 1.263 -0.497 1.00 93.56 104 PRO A O 1
ATOM 749 N N . GLN A 1 105 ? -3.540 1.955 1.622 1.00 94.19 105 GLN A N 1
ATOM 750 C CA . GLN A 1 105 ? -2.492 2.972 1.535 1.00 94.19 105 GLN A CA 1
ATOM 751 C C . GLN A 1 105 ? -1.097 2.359 1.346 1.00 94.19 105 GLN A C 1
ATOM 753 O O . GLN A 1 105 ? -0.335 2.824 0.500 1.00 94.19 105 GLN A O 1
ATOM 758 N N . VAL A 1 106 ? -0.756 1.304 2.097 1.00 95.12 106 VAL A N 1
ATOM 759 C CA . VAL A 1 106 ? 0.524 0.594 1.919 1.00 95.12 106 VAL A CA 1
ATOM 760 C C . VAL A 1 106 ? 0.600 -0.053 0.535 1.00 95.12 106 VAL A C 1
ATOM 762 O O . VAL A 1 106 ? 1.645 0.024 -0.108 1.00 95.12 106 VAL A O 1
ATOM 765 N N . GLN A 1 107 ? -0.497 -0.645 0.053 1.00 96.19 107 GLN A N 1
ATOM 766 C CA . GLN A 1 107 ? -0.584 -1.200 -1.300 1.00 96.19 107 GLN A CA 1
ATOM 767 C C . GLN A 1 107 ? -0.296 -0.125 -2.357 1.00 96.19 107 GLN A C 1
ATOM 769 O O . GLN A 1 107 ? 0.532 -0.348 -3.235 1.00 96.19 107 GLN A O 1
ATOM 774 N N . ALA A 1 108 ? -0.914 1.054 -2.238 1.00 96.94 108 ALA A N 1
ATOM 775 C CA . ALA A 1 108 ? -0.689 2.167 -3.157 1.00 96.94 108 ALA A CA 1
ATOM 776 C C . ALA A 1 108 ? 0.771 2.654 -3.149 1.00 96.94 108 ALA A C 1
ATOM 778 O O . ALA A 1 108 ? 1.329 2.937 -4.207 1.00 96.94 108 ALA A O 1
ATOM 779 N N . ASP A 1 109 ? 1.412 2.722 -1.978 1.00 97.44 109 ASP A N 1
ATOM 780 C CA . ASP A 1 109 ? 2.815 3.141 -1.879 1.00 97.44 109 ASP A CA 1
ATOM 781 C C . ASP A 1 109 ? 3.778 2.084 -2.467 1.00 97.44 109 ASP A C 1
ATOM 783 O O . ASP A 1 109 ? 4.777 2.435 -3.100 1.00 97.44 109 ASP A O 1
ATOM 787 N N . LEU A 1 110 ? 3.472 0.789 -2.308 1.00 97.75 110 LEU A N 1
ATOM 788 C CA . LEU A 1 110 ? 4.216 -0.310 -2.941 1.00 97.75 110 LEU A CA 1
ATOM 789 C C . LEU A 1 110 ? 4.064 -0.299 -4.467 1.00 97.75 110 LEU A C 1
ATOM 791 O O . LEU A 1 110 ? 5.051 -0.461 -5.189 1.00 97.75 110 LEU A O 1
ATOM 795 N N . ASP A 1 111 ? 2.844 -0.095 -4.961 1.00 98.38 111 ASP A N 1
ATOM 796 C CA . ASP A 1 111 ? 2.554 -0.010 -6.394 1.00 98.38 111 ASP A CA 1
ATOM 797 C C . ASP A 1 111 ? 3.248 1.196 -7.033 1.00 98.38 111 ASP A C 1
ATOM 799 O O . ASP A 1 111 ? 3.831 1.072 -8.107 1.00 98.38 111 ASP A O 1
ATOM 803 N N . ALA A 1 112 ? 3.291 2.329 -6.333 1.00 97.88 112 ALA A N 1
ATOM 804 C CA . ALA A 1 112 ? 4.009 3.521 -6.767 1.00 97.88 112 ALA A CA 1
ATOM 805 C C . ALA A 1 112 ? 5.532 3.310 -6.853 1.00 97.88 112 ALA A C 1
ATOM 807 O O . ALA A 1 112 ? 6.174 3.783 -7.795 1.00 97.88 112 ALA A O 1
ATOM 808 N N . LEU A 1 113 ? 6.127 2.565 -5.912 1.00 98.12 113 LEU A N 1
ATOM 809 C CA . LEU A 1 113 ? 7.537 2.170 -5.996 1.00 98.12 113 LEU A CA 1
ATOM 810 C C . LEU A 1 113 ? 7.786 1.255 -7.207 1.00 98.12 113 LEU A C 1
ATOM 812 O O . LEU A 1 113 ? 8.741 1.474 -7.955 1.00 98.12 113 LEU A O 1
ATOM 816 N N . ALA A 1 114 ? 6.919 0.260 -7.422 1.00 98.38 114 ALA A N 1
ATOM 817 C CA . ALA A 1 114 ? 7.003 -0.647 -8.567 1.00 98.38 114 ALA A CA 1
ATOM 818 C C . ALA A 1 114 ? 6.871 0.109 -9.898 1.00 98.38 114 ALA A C 1
ATOM 820 O O . ALA A 1 114 ? 7.687 -0.081 -10.801 1.00 98.38 114 ALA A O 1
ATOM 821 N N . ARG A 1 115 ? 5.911 1.034 -9.986 1.00 97.94 115 ARG A N 1
ATOM 822 C CA . ARG A 1 115 ? 5.725 1.935 -11.124 1.00 97.94 115 ARG A CA 1
ATOM 823 C C . ARG A 1 115 ? 6.974 2.762 -11.388 1.00 97.94 115 ARG A C 1
ATOM 825 O O . ARG A 1 115 ? 7.451 2.788 -12.518 1.00 97.94 115 ARG A O 1
ATOM 832 N N . ASN A 1 116 ? 7.527 3.406 -10.357 1.00 97.50 116 ASN A N 1
ATOM 833 C CA . ASN A 1 116 ? 8.729 4.221 -10.511 1.00 97.50 116 ASN A CA 1
ATOM 834 C C . ASN A 1 116 ? 9.900 3.391 -11.050 1.00 97.50 116 ASN A C 1
ATOM 836 O O . ASN A 1 116 ? 10.657 3.862 -11.896 1.00 97.50 116 ASN A O 1
ATOM 840 N N . LEU A 1 117 ? 10.034 2.146 -10.595 1.00 97.38 117 LEU A N 1
ATOM 841 C CA . LEU A 1 117 ? 11.050 1.239 -11.103 1.00 97.38 117 LEU A CA 1
ATOM 842 C C . LEU A 1 117 ? 10.792 0.843 -12.564 1.00 97.38 117 LEU A C 1
ATOM 844 O O . LEU A 1 117 ? 11.722 0.865 -13.361 1.00 97.38 117 LEU A O 1
ATOM 848 N N . MET A 1 118 ? 9.557 0.535 -12.951 1.00 98.06 118 MET A N 1
ATOM 849 C CA . MET A 1 118 ? 9.235 0.222 -14.346 1.00 98.06 118 MET A CA 1
ATOM 850 C C . MET A 1 118 ? 9.481 1.410 -15.279 1.00 98.06 118 MET A C 1
ATOM 852 O O . MET A 1 118 ? 10.245 1.284 -16.234 1.00 98.06 118 MET A O 1
ATOM 856 N N . GLU A 1 119 ? 8.931 2.584 -14.965 1.00 96.81 119 GLU A N 1
ATOM 857 C CA . GLU A 1 119 ? 9.047 3.785 -15.804 1.00 96.81 119 GLU A CA 1
ATOM 858 C C . GLU A 1 119 ? 10.519 4.200 -16.020 1.00 96.81 119 GLU A C 1
ATOM 860 O O . GLU A 1 119 ? 10.893 4.628 -17.116 1.00 96.81 119 GLU A O 1
ATOM 865 N N . ARG A 1 120 ? 11.398 4.012 -15.019 1.00 96.94 120 ARG A N 1
ATOM 866 C CA . ARG A 1 120 ? 12.854 4.220 -15.168 1.00 96.94 120 ARG A CA 1
ATOM 867 C C . ARG A 1 120 ? 13.459 3.358 -16.270 1.00 96.94 120 ARG A C 1
ATOM 869 O O . ARG A 1 120 ? 14.306 3.839 -17.018 1.00 96.94 120 ARG A O 1
ATOM 876 N N . PHE A 1 121 ? 13.061 2.093 -16.343 1.00 97.44 121 PHE A N 1
ATOM 877 C CA . PHE A 1 121 ? 13.677 1.094 -17.217 1.00 97.44 121 PHE A CA 1
ATOM 878 C C . PHE A 1 121 ? 12.937 0.891 -18.544 1.00 97.44 121 PHE A C 1
ATOM 880 O O . PHE A 1 121 ? 13.476 0.236 -19.431 1.00 97.44 121 PHE A O 1
ATOM 887 N N . GLU A 1 122 ? 11.750 1.471 -18.701 1.00 97.00 122 GLU A N 1
ATOM 888 C CA . GLU A 1 122 ? 11.018 1.567 -19.972 1.00 97.00 122 GLU A CA 1
ATOM 889 C C . GLU A 1 122 ? 11.429 2.785 -20.809 1.00 97.00 122 GLU A C 1
ATOM 891 O O . GLU A 1 122 ? 11.098 2.887 -21.991 1.00 97.00 122 GLU A O 1
ATOM 896 N N . SER A 1 123 ? 12.174 3.721 -20.216 1.00 95.75 123 SER A N 1
ATOM 897 C CA . SER A 1 123 ? 12.646 4.906 -20.924 1.00 95.75 123 SER A CA 1
ATOM 898 C C . SER A 1 123 ? 13.606 4.549 -22.061 1.00 95.75 123 SER A C 1
ATOM 900 O O . SER A 1 123 ? 14.671 3.963 -21.846 1.00 95.75 123 SER A O 1
ATOM 902 N N . THR A 1 124 ? 13.313 5.044 -23.266 1.00 96.62 124 THR A N 1
ATOM 903 C CA . THR A 1 124 ? 14.195 4.910 -24.437 1.00 96.62 124 THR A CA 1
ATOM 904 C C . THR A 1 124 ? 15.520 5.668 -24.283 1.00 96.62 124 THR A C 1
ATOM 906 O O . THR A 1 124 ? 16.462 5.445 -25.040 1.00 96.62 124 THR A O 1
ATOM 909 N N . THR A 1 125 ? 15.634 6.567 -23.298 1.00 94.88 125 THR A N 1
ATOM 910 C CA . THR A 1 125 ? 16.917 7.205 -22.952 1.00 94.88 125 THR A CA 1
ATOM 911 C C . THR A 1 125 ? 17.829 6.279 -22.149 1.00 94.88 125 THR A C 1
ATOM 913 O O . THR A 1 125 ? 19.051 6.424 -22.202 1.00 94.88 125 THR A O 1
ATOM 916 N N . VAL A 1 126 ? 17.249 5.324 -21.417 1.00 96.50 126 VAL A N 1
ATOM 917 C CA . VAL A 1 126 ? 17.973 4.317 -20.632 1.00 96.50 126 VAL A CA 1
ATOM 918 C C . VAL A 1 126 ? 18.319 3.128 -21.522 1.00 96.50 126 VAL A C 1
ATOM 920 O O . VAL A 1 126 ? 19.478 2.703 -21.560 1.00 96.50 126 VAL A O 1
ATOM 923 N N . ASP A 1 127 ? 17.358 2.665 -22.315 1.00 97.50 127 ASP A N 1
ATOM 924 C CA . ASP A 1 127 ? 17.565 1.638 -23.328 1.00 97.50 127 ASP A CA 1
ATOM 925 C C . ASP A 1 127 ? 17.103 2.118 -24.717 1.00 97.50 127 ASP A C 1
ATOM 927 O O . ASP A 1 127 ? 15.925 2.006 -25.061 1.00 97.50 127 ASP A O 1
ATOM 931 N N . PRO A 1 128 ? 18.036 2.611 -25.554 1.00 96.44 128 PRO A N 1
ATOM 932 C CA . PRO A 1 128 ? 17.732 3.061 -26.913 1.00 96.44 128 PRO A CA 1
ATOM 933 C C . PRO A 1 128 ? 17.243 1.967 -27.868 1.00 96.44 128 PRO A C 1
ATOM 935 O O . PRO A 1 128 ? 16.856 2.286 -28.990 1.00 96.44 128 PRO A O 1
ATOM 938 N N . THR A 1 129 ? 17.294 0.690 -27.475 1.00 96.88 129 THR A N 1
ATOM 939 C CA . THR A 1 129 ? 16.767 -0.412 -28.293 1.00 96.88 129 THR A CA 1
ATOM 940 C C . THR A 1 129 ? 15.253 -0.560 -28.164 1.00 96.88 129 THR A C 1
ATOM 942 O O . THR A 1 129 ? 14.625 -1.155 -29.041 1.00 96.88 129 THR A O 1
ATOM 945 N N . LEU A 1 130 ? 14.652 -0.006 -27.106 1.00 97.69 130 LEU A N 1
ATOM 946 C CA . LEU A 1 130 ? 13.212 -0.054 -26.881 1.00 97.69 130 LEU A CA 1
ATOM 947 C C . LEU A 1 130 ? 12.457 0.870 -27.843 1.00 97.69 130 LEU A C 1
ATOM 949 O O . LEU A 1 130 ? 12.890 1.982 -28.149 1.00 97.69 130 LEU A O 1
ATOM 953 N N . MET A 1 131 ? 11.265 0.437 -28.258 1.00 96.12 131 MET A N 1
ATOM 954 C CA . MET A 1 131 ? 10.272 1.331 -28.857 1.00 96.12 131 MET A CA 1
ATOM 955 C C . MET A 1 131 ? 9.392 1.933 -27.752 1.00 96.12 131 MET A C 1
ATOM 957 O O . MET A 1 131 ? 9.156 1.258 -26.745 1.00 96.12 131 MET A O 1
ATOM 961 N N . PRO A 1 132 ? 8.845 3.151 -27.924 1.00 94.06 132 PRO A N 1
ATOM 962 C CA . PRO A 1 132 ? 7.905 3.722 -26.962 1.00 94.06 132 PRO A CA 1
ATOM 963 C C . PRO A 1 132 ? 6.750 2.760 -26.643 1.00 94.06 132 PRO A C 1
ATOM 965 O O . PRO A 1 132 ? 6.121 2.226 -27.556 1.00 94.06 132 PRO A O 1
ATOM 968 N N . GLY A 1 133 ? 6.487 2.534 -25.353 1.00 92.62 133 GLY A N 1
ATOM 969 C CA . GLY A 1 133 ? 5.463 1.593 -24.879 1.00 92.62 133 GLY A CA 1
ATOM 970 C C . GLY A 1 133 ? 5.888 0.118 -24.862 1.00 92.62 133 GLY A C 1
ATOM 971 O O . GLY A 1 133 ? 5.057 -0.743 -24.585 1.00 92.62 133 GLY A O 1
ATOM 972 N N . SER A 1 134 ? 7.154 -0.193 -25.159 1.00 96.00 134 SER A N 1
ATOM 973 C CA . SER A 1 134 ? 7.713 -1.536 -24.953 1.00 96.00 134 SER A CA 1
ATOM 974 C C . SER A 1 134 ? 8.085 -1.748 -23.490 1.00 96.00 134 SER A C 1
ATOM 976 O O . SER A 1 134 ? 8.525 -0.815 -22.822 1.00 96.00 134 SER A O 1
ATOM 978 N N . ALA A 1 135 ? 7.975 -2.989 -23.019 1.00 96.88 135 ALA A N 1
ATOM 979 C CA . ALA A 1 135 ? 8.400 -3.334 -21.672 1.00 96.88 135 ALA A CA 1
ATOM 980 C C . ALA A 1 135 ? 9.928 -3.254 -21.541 1.00 96.88 135 ALA A C 1
ATOM 982 O O . ALA A 1 135 ? 10.665 -3.694 -22.429 1.00 96.88 135 ALA A O 1
ATOM 983 N N . GLY A 1 136 ? 10.387 -2.707 -20.419 1.00 97.06 136 GLY A N 1
ATOM 984 C CA . GLY A 1 136 ? 11.799 -2.521 -20.108 1.00 97.06 136 GLY A CA 1
ATOM 985 C C . GLY A 1 136 ? 12.415 -3.730 -19.410 1.00 97.06 136 GLY A C 1
ATOM 986 O O . GLY A 1 136 ? 12.016 -4.875 -19.626 1.00 97.06 136 GLY A O 1
ATOM 987 N N . LEU A 1 137 ? 13.396 -3.471 -18.539 1.00 97.62 137 LEU A N 1
ATOM 988 C CA . LEU A 1 137 ? 13.988 -4.503 -17.676 1.00 97.62 137 LEU A CA 1
ATOM 989 C C . LEU A 1 137 ? 12.969 -5.099 -16.697 1.00 97.62 137 LEU A C 1
ATOM 991 O O . LEU A 1 137 ? 13.026 -6.292 -16.405 1.00 97.62 137 LEU A O 1
ATOM 995 N N . PHE A 1 138 ? 12.056 -4.273 -16.192 1.00 98.12 138 PHE A N 1
ATOM 996 C CA . PHE A 1 138 ? 10.962 -4.697 -15.327 1.00 98.12 138 PHE A CA 1
ATOM 997 C C . PHE A 1 138 ? 9.654 -4.676 -16.112 1.00 98.12 138 PHE A C 1
ATOM 999 O O . PHE A 1 138 ? 9.455 -3.806 -16.959 1.00 98.12 138 PHE A O 1
ATOM 1006 N N . THR A 1 139 ? 8.790 -5.647 -15.843 1.00 98.19 139 THR A N 1
ATOM 1007 C CA . THR A 1 139 ? 7.528 -5.873 -16.549 1.00 98.19 139 THR A CA 1
ATOM 1008 C C . THR A 1 139 ? 6.372 -6.014 -15.561 1.00 98.19 139 THR A C 1
ATOM 1010 O O . THR A 1 139 ? 6.561 -6.429 -14.416 1.00 98.19 139 THR A O 1
ATOM 1013 N N . ASP A 1 140 ? 5.166 -5.717 -16.033 1.00 98.00 140 ASP A N 1
ATOM 1014 C CA . ASP A 1 140 ? 3.905 -6.043 -15.374 1.00 98.00 140 ASP A CA 1
ATOM 1015 C C . ASP A 1 140 ? 3.427 -7.396 -15.919 1.00 98.00 140 ASP A C 1
ATOM 1017 O O . ASP A 1 140 ? 2.773 -7.459 -16.963 1.00 98.00 140 ASP A O 1
ATOM 1021 N N . GLY A 1 141 ? 3.862 -8.500 -15.302 1.00 95.44 141 GLY A N 1
ATOM 1022 C CA . GLY A 1 141 ? 3.536 -9.850 -15.775 1.00 95.44 141 GLY A CA 1
ATOM 1023 C C . GLY A 1 141 ? 3.944 -10.120 -17.233 1.00 95.44 141 GLY A C 1
ATOM 1024 O O . GLY A 1 141 ? 3.237 -10.817 -17.959 1.00 95.44 141 GLY A O 1
ATOM 1025 N N . GLY A 1 142 ? 5.059 -9.534 -17.681 1.00 95.12 142 GLY A N 1
ATOM 1026 C CA . GLY A 1 142 ? 5.550 -9.623 -19.064 1.00 95.12 142 GLY A CA 1
ATOM 1027 C C . GLY A 1 142 ? 5.112 -8.483 -19.994 1.00 95.12 142 GLY A C 1
ATOM 1028 O O . GLY A 1 142 ? 5.609 -8.403 -21.116 1.00 95.12 142 GLY A O 1
ATOM 1029 N N . LEU A 1 143 ? 4.234 -7.585 -19.543 1.00 97.44 143 LEU A N 1
ATOM 1030 C CA . LEU A 1 143 ? 3.794 -6.410 -20.300 1.00 97.44 143 LEU A CA 1
ATOM 1031 C C . LEU A 1 143 ? 4.527 -5.136 -19.855 1.00 97.44 143 LEU A C 1
ATOM 1033 O O . LEU A 1 143 ? 5.184 -5.109 -18.813 1.00 97.44 143 LEU A O 1
ATOM 1037 N N . ALA A 1 144 ? 4.414 -4.082 -20.665 1.00 97.62 144 ALA A N 1
ATOM 1038 C CA . ALA A 1 144 ? 4.834 -2.738 -20.277 1.00 97.62 144 ALA A CA 1
ATOM 1039 C C . ALA A 1 144 ? 3.871 -2.152 -19.235 1.00 97.62 144 ALA A C 1
ATOM 1041 O O . ALA A 1 144 ? 2.707 -2.560 -19.160 1.00 97.62 144 ALA A O 1
ATOM 1042 N N . PHE A 1 145 ? 4.332 -1.170 -18.466 1.00 98.00 145 PHE A N 1
ATOM 1043 C CA . PHE A 1 145 ? 3.501 -0.465 -17.506 1.00 98.00 145 PHE A CA 1
ATOM 1044 C C . PHE A 1 145 ? 2.327 0.231 -18.205 1.00 98.00 145 PHE A C 1
ATOM 1046 O O . PHE A 1 145 ? 2.472 0.929 -19.211 1.00 98.00 145 PHE A O 1
ATOM 1053 N N . ALA A 1 146 ? 1.143 0.086 -17.612 1.00 97.25 146 ALA A N 1
ATOM 1054 C CA . ALA A 1 146 ? -0.047 0.825 -17.994 1.00 97.25 146 ALA A CA 1
ATOM 1055 C C . ALA A 1 146 ? -0.622 1.528 -16.762 1.00 97.25 146 ALA A C 1
ATOM 1057 O O . ALA A 1 146 ? -1.049 0.872 -15.816 1.00 97.25 146 ALA A O 1
ATOM 1058 N N . ALA A 1 147 ? -0.720 2.861 -16.802 1.00 96.12 147 ALA A N 1
ATOM 1059 C CA . ALA A 1 147 ? -1.246 3.657 -15.685 1.00 96.12 147 ALA A CA 1
ATOM 1060 C C . ALA A 1 147 ? -2.678 3.270 -15.272 1.00 96.12 147 ALA A C 1
ATOM 1062 O O . ALA A 1 147 ? -3.042 3.379 -14.106 1.00 96.12 147 ALA A O 1
ATOM 1063 N N . ALA A 1 148 ? -3.484 2.766 -16.211 1.00 95.19 148 ALA A N 1
ATOM 1064 C CA . ALA A 1 148 ? -4.825 2.258 -15.924 1.00 95.19 148 ALA A CA 1
ATOM 1065 C C . ALA A 1 148 ? -4.832 0.958 -15.093 1.00 95.19 148 ALA A C 1
ATOM 1067 O O . ALA A 1 148 ? -5.872 0.595 -14.553 1.00 95.19 148 ALA A O 1
ATOM 1068 N N . ASN A 1 149 ? -3.696 0.262 -14.995 1.00 95.50 149 ASN A N 1
ATOM 1069 C CA . ASN A 1 149 ? -3.536 -1.015 -14.305 1.00 95.50 149 ASN A CA 1
ATOM 1070 C C . ASN A 1 149 ? -2.540 -0.915 -13.135 1.00 95.50 149 ASN A C 1
ATOM 1072 O O . ASN A 1 149 ? -1.837 -1.869 -12.830 1.00 95.50 149 ASN A O 1
ATOM 1076 N N . GLU A 1 150 ? -2.422 0.238 -12.479 1.00 97.62 150 GLU A N 1
ATOM 1077 C CA . GLU A 1 150 ? -1.418 0.418 -11.421 1.00 97.62 150 GLU A CA 1
ATOM 1078 C C . GLU A 1 150 ? -1.740 -0.354 -10.127 1.00 97.62 150 GLU A C 1
ATOM 1080 O O . GLU A 1 150 ? -0.839 -0.845 -9.455 1.00 97.62 150 GLU A O 1
ATOM 1085 N N . VAL A 1 151 ? -3.019 -0.518 -9.780 1.00 96.06 151 VAL A N 1
ATOM 1086 C CA . VAL A 1 151 ? -3.410 -1.194 -8.533 1.00 96.06 151 VAL A CA 1
ATOM 1087 C C . VAL A 1 151 ? -2.966 -2.660 -8.553 1.00 96.06 151 VAL A C 1
ATOM 1089 O O . VAL A 1 151 ? -3.303 -3.415 -9.466 1.00 96.06 151 VAL A O 1
ATOM 1092 N N . GLY A 1 152 ? -2.217 -3.075 -7.533 1.00 96.50 152 GLY A N 1
ATOM 1093 C CA . GLY A 1 152 ? -1.631 -4.408 -7.409 1.00 96.50 152 GLY A CA 1
ATOM 1094 C C . GLY A 1 152 ? -0.363 -4.631 -8.238 1.00 96.50 152 GLY A C 1
ATOM 1095 O O . GLY A 1 152 ? 0.098 -5.771 -8.311 1.00 96.50 152 GLY A O 1
ATOM 1096 N N . LEU A 1 153 ? 0.191 -3.595 -8.878 1.00 98.44 153 LEU A N 1
ATOM 1097 C CA . LEU A 1 153 ? 1.388 -3.690 -9.718 1.00 98.44 153 LEU A CA 1
ATOM 1098 C C . LEU A 1 153 ? 2.583 -4.299 -8.985 1.00 98.44 153 LEU A C 1
ATOM 1100 O O . LEU A 1 153 ? 3.292 -5.126 -9.549 1.00 98.44 153 LEU A O 1
ATOM 1104 N N . SER A 1 154 ? 2.784 -3.946 -7.719 1.00 97.56 154 SER A N 1
ATOM 1105 C CA . SER A 1 154 ? 3.861 -4.486 -6.883 1.00 97.56 154 SER A CA 1
ATOM 1106 C C . SER A 1 154 ? 3.862 -6.015 -6.806 1.00 97.56 154 SER A C 1
ATOM 1108 O O . SER A 1 154 ? 4.929 -6.621 -6.775 1.00 97.56 154 SER A O 1
ATOM 1110 N N . ALA A 1 155 ? 2.687 -6.651 -6.839 1.00 96.81 155 ALA A N 1
ATOM 1111 C CA . ALA A 1 155 ? 2.558 -8.108 -6.824 1.00 96.81 155 ALA A CA 1
ATOM 1112 C C . ALA A 1 155 ? 2.795 -8.759 -8.199 1.00 96.81 155 ALA A C 1
ATOM 1114 O O . ALA A 1 155 ? 3.037 -9.963 -8.273 1.00 96.81 155 ALA A O 1
ATOM 1115 N N . ARG A 1 156 ? 2.697 -7.984 -9.284 1.00 97.38 156 ARG A N 1
ATOM 1116 C CA . ARG A 1 156 ? 2.860 -8.445 -10.674 1.00 97.38 156 ARG A CA 1
ATOM 1117 C C . ARG A 1 156 ? 4.208 -8.054 -11.279 1.00 97.38 156 ARG A C 1
ATOM 1119 O O . ARG A 1 156 ? 4.536 -8.509 -12.374 1.00 97.38 156 ARG A O 1
ATOM 1126 N N . LEU A 1 157 ? 4.973 -7.219 -10.575 1.00 98.19 157 LEU A N 1
ATOM 1127 C CA . LEU A 1 157 ? 6.291 -6.762 -10.977 1.00 98.19 157 LEU A CA 1
ATOM 1128 C C . LEU A 1 157 ? 7.237 -7.954 -11.130 1.00 98.19 157 LEU A C 1
ATOM 1130 O O . LEU A 1 157 ? 7.545 -8.660 -10.169 1.00 98.19 157 LEU A O 1
ATOM 1134 N N . THR A 1 158 ? 7.744 -8.141 -12.340 1.00 97.69 158 THR A N 1
ATOM 1135 C CA . THR A 1 158 ? 8.695 -9.203 -12.669 1.00 97.69 158 THR A CA 1
ATOM 1136 C C . THR A 1 158 ? 9.886 -8.649 -13.434 1.00 97.69 158 THR A C 1
ATOM 1138 O O . THR A 1 158 ? 9.815 -7.583 -14.043 1.00 97.69 158 THR A O 1
ATOM 1141 N N . VAL A 1 159 ? 11.005 -9.373 -13.420 1.00 97.38 159 VAL A N 1
ATOM 1142 C CA . VAL A 1 159 ? 12.108 -9.105 -14.351 1.00 97.38 159 VAL A CA 1
ATOM 1143 C C . VAL A 1 159 ? 11.717 -9.643 -15.726 1.00 97.38 159 VAL A C 1
ATOM 1145 O O . VAL A 1 159 ? 11.099 -10.701 -15.839 1.00 97.38 159 VAL A O 1
ATOM 1148 N N . ASN A 1 160 ? 12.070 -8.915 -16.779 1.00 97.75 160 ASN A N 1
ATOM 1149 C CA . ASN A 1 160 ? 11.768 -9.305 -18.145 1.00 97.75 160 ASN A CA 1
ATOM 1150 C C . ASN A 1 160 ? 12.459 -10.629 -18.507 1.00 97.75 160 ASN A C 1
ATOM 1152 O O . ASN A 1 160 ? 13.685 -10.727 -18.487 1.00 97.75 160 ASN A O 1
ATOM 1156 N N . ALA A 1 161 ? 11.673 -11.637 -18.889 1.00 97.50 161 ALA A N 1
ATOM 1157 C CA . ALA A 1 161 ? 12.165 -12.979 -19.197 1.00 97.50 161 ALA A CA 1
ATOM 1158 C C . ALA A 1 161 ? 13.252 -12.995 -20.287 1.00 97.50 161 ALA A C 1
ATOM 1160 O O . ALA A 1 161 ? 14.098 -13.884 -20.297 1.00 97.50 161 ALA A O 1
ATOM 1161 N N . VAL A 1 162 ? 13.300 -11.990 -21.175 1.00 97.19 162 VAL A N 1
ATOM 1162 C CA . VAL A 1 162 ? 14.327 -11.927 -22.228 1.00 97.19 162 VAL A CA 1
ATOM 1163 C C . VAL A 1 162 ? 15.745 -11.769 -21.683 1.00 97.19 162 VAL A C 1
ATOM 1165 O O . VAL A 1 162 ? 16.684 -12.090 -22.405 1.00 97.19 162 VAL A O 1
ATOM 1168 N N . VAL A 1 163 ? 15.936 -11.306 -20.442 1.00 96.88 163 VAL A N 1
ATOM 1169 C CA . VAL A 1 163 ? 17.269 -11.219 -19.814 1.00 96.88 163 VAL A CA 1
ATOM 1170 C C . VAL A 1 163 ? 17.613 -12.428 -18.943 1.00 96.88 163 VAL A C 1
ATOM 1172 O O . VAL A 1 163 ? 18.747 -12.523 -18.476 1.00 96.88 163 VAL A O 1
ATOM 1175 N N . ASP A 1 164 ? 16.668 -13.349 -18.744 1.00 96.50 164 ASP A N 1
ATOM 1176 C CA . ASP A 1 164 ? 16.779 -14.476 -17.820 1.00 96.50 164 ASP A CA 1
ATOM 1177 C C . ASP A 1 164 ? 17.043 -15.800 -18.569 1.00 96.50 164 ASP A C 1
ATOM 1179 O O . ASP A 1 164 ? 16.146 -16.302 -19.253 1.00 96.50 164 ASP A O 1
ATOM 1183 N N . PRO A 1 165 ? 18.246 -16.398 -18.453 1.00 97.06 165 PRO A N 1
ATOM 1184 C CA . PRO A 1 165 ? 18.572 -17.674 -19.092 1.00 97.06 165 PRO A CA 1
ATOM 1185 C C . PRO A 1 165 ? 17.656 -18.835 -18.700 1.00 97.06 165 PRO A C 1
ATOM 1187 O O . PRO A 1 165 ? 17.395 -19.695 -19.542 1.00 97.06 165 PRO A O 1
ATOM 1190 N N . ASP A 1 166 ? 17.138 -18.849 -17.470 1.00 96.56 166 ASP A N 1
ATOM 1191 C CA . ASP A 1 166 ? 16.264 -19.926 -16.991 1.00 96.56 166 ASP A CA 1
ATOM 1192 C C . ASP A 1 166 ? 14.879 -19.866 -17.660 1.00 96.56 166 ASP A C 1
ATOM 1194 O O . ASP A 1 166 ? 14.164 -20.867 -17.726 1.00 96.56 166 ASP A O 1
ATOM 1198 N N . GLN A 1 167 ? 14.529 -18.712 -18.237 1.00 95.50 167 GLN A N 1
ATOM 1199 C CA . GLN A 1 167 ? 13.313 -18.482 -19.020 1.00 95.50 167 GLN A CA 1
ATOM 1200 C C . GLN A 1 167 ? 13.584 -18.392 -20.535 1.00 95.50 167 GLN A C 1
ATOM 1202 O O . GLN A 1 167 ? 12.725 -17.958 -21.303 1.00 95.50 167 GLN A O 1
ATOM 1207 N N . GLY A 1 168 ? 14.773 -18.810 -20.991 1.00 94.81 168 GLY A N 1
ATOM 1208 C CA . GLY A 1 168 ? 15.164 -18.791 -22.407 1.00 94.81 168 GLY A CA 1
ATOM 1209 C C . GLY A 1 168 ? 15.662 -17.434 -22.921 1.00 94.81 168 GLY A C 1
ATOM 1210 O O . GLY A 1 168 ? 15.865 -17.267 -24.126 1.00 94.81 168 GLY A O 1
ATOM 1211 N N . GLY A 1 169 ? 15.864 -16.470 -22.025 1.00 96.88 169 GLY A N 1
ATOM 1212 C CA . GLY A 1 169 ? 16.496 -15.186 -22.290 1.00 96.88 169 GLY A CA 1
ATOM 1213 C C . GLY A 1 169 ? 18.024 -15.244 -22.297 1.00 96.88 169 GLY A C 1
ATOM 1214 O O . GLY A 1 169 ? 18.650 -16.304 -22.308 1.00 96.88 169 GLY A O 1
ATOM 1215 N N . ALA A 1 170 ? 18.655 -14.070 -22.310 1.00 97.38 170 ALA A N 1
ATOM 1216 C CA . ALA A 1 170 ? 20.104 -13.960 -22.316 1.00 97.38 170 ALA A CA 1
ATOM 1217 C C . ALA A 1 170 ? 20.619 -12.703 -21.600 1.00 97.38 170 ALA A C 1
ATOM 1219 O O . ALA A 1 170 ? 20.276 -11.574 -21.951 1.00 97.38 170 ALA A O 1
ATOM 1220 N N . VAL A 1 171 ? 21.550 -12.907 -20.663 1.00 95.62 171 VAL A N 1
ATOM 1221 C CA . VAL A 1 171 ? 22.120 -11.859 -19.791 1.00 95.62 171 VAL A CA 1
ATOM 1222 C C . VAL A 1 171 ? 22.814 -10.735 -20.568 1.00 95.62 171 VAL A C 1
ATOM 1224 O O . VAL A 1 171 ? 22.840 -9.594 -20.110 1.00 95.62 171 VAL A O 1
ATOM 1227 N N . TRP A 1 172 ? 23.346 -11.009 -21.767 1.00 96.25 172 TRP A N 1
ATOM 1228 C CA . TRP A 1 172 ? 24.003 -9.984 -22.592 1.00 96.25 172 TRP A CA 1
ATOM 1229 C C . TRP A 1 172 ? 23.060 -8.828 -22.965 1.00 96.25 172 TRP A C 1
ATOM 1231 O O . TRP A 1 172 ? 23.529 -7.715 -23.196 1.00 96.25 172 TRP A O 1
ATOM 1241 N N . ARG A 1 173 ? 21.737 -9.040 -22.934 1.00 97.06 173 ARG A N 1
ATOM 1242 C CA . ARG A 1 173 ? 20.731 -7.990 -23.154 1.00 97.06 173 ARG A CA 1
ATOM 1243 C C . ARG A 1 173 ? 20.711 -6.924 -22.060 1.00 97.06 173 ARG A C 1
ATOM 1245 O O . ARG A 1 173 ? 20.346 -5.791 -22.342 1.00 97.06 173 ARG A O 1
ATOM 1252 N N . LEU A 1 174 ? 21.185 -7.217 -20.846 1.00 95.88 174 LEU A N 1
ATOM 1253 C CA . LEU A 1 174 ? 21.401 -6.172 -19.833 1.00 95.88 174 LEU A CA 1
ATOM 1254 C C . LEU A 1 174 ? 22.454 -5.152 -20.283 1.00 95.88 174 LEU A C 1
ATOM 1256 O O . LEU A 1 174 ? 22.366 -3.970 -19.961 1.00 95.88 174 LEU A O 1
ATOM 1260 N N . ARG A 1 175 ? 23.467 -5.610 -21.023 1.00 96.19 175 ARG A N 1
ATOM 1261 C CA . ARG A 1 175 ? 24.536 -4.760 -21.549 1.00 96.19 175 ARG A CA 1
ATOM 1262 C C . ARG A 1 175 ? 24.122 -4.077 -22.848 1.00 96.19 175 ARG A C 1
ATOM 1264 O O . ARG A 1 175 ? 24.346 -2.880 -22.992 1.00 96.19 175 ARG A O 1
ATOM 1271 N N . ASP A 1 176 ? 23.544 -4.834 -23.774 1.00 97.12 176 ASP A N 1
ATOM 1272 C CA . ASP A 1 176 ? 23.333 -4.374 -25.152 1.00 97.12 176 ASP A CA 1
ATOM 1273 C C . ASP A 1 176 ? 21.940 -3.778 -25.400 1.00 97.12 176 ASP A C 1
ATOM 1275 O O . ASP A 1 176 ? 21.739 -3.102 -26.406 1.00 97.12 176 ASP A O 1
ATOM 1279 N N . GLY A 1 177 ? 20.996 -3.997 -24.484 1.00 97.00 177 GLY A N 1
ATOM 1280 C CA . GLY A 1 177 ? 19.604 -3.569 -24.588 1.00 97.00 177 GLY A CA 1
ATOM 1281 C C . GLY A 1 177 ? 18.632 -4.749 -24.599 1.00 97.00 177 GLY A C 1
ATOM 1282 O O . GLY A 1 177 ? 18.882 -5.800 -25.200 1.00 97.00 177 GLY A O 1
ATOM 1283 N N . ILE A 1 178 ? 17.491 -4.560 -23.945 1.00 97.06 178 ILE A N 1
ATOM 1284 C CA . ILE A 1 178 ? 16.408 -5.529 -23.781 1.00 97.06 178 ILE A CA 1
ATOM 1285 C C . ILE A 1 178 ? 15.894 -5.999 -25.144 1.00 97.06 178 ILE A C 1
ATOM 1287 O O . ILE A 1 178 ? 15.681 -7.197 -25.333 1.00 97.06 178 ILE A O 1
ATOM 1291 N N . ALA A 1 179 ? 15.790 -5.095 -26.122 1.00 96.31 179 ALA A N 1
ATOM 1292 C CA . ALA A 1 179 ? 15.297 -5.381 -27.469 1.00 96.31 179 ALA A CA 1
ATOM 1293 C C . ALA A 1 179 ? 16.412 -5.566 -28.524 1.00 96.31 179 ALA A C 1
ATOM 1295 O O . ALA A 1 179 ? 16.126 -5.677 -29.716 1.00 96.31 179 ALA A O 1
ATOM 1296 N N . ALA A 1 180 ? 17.686 -5.652 -28.124 1.00 97.06 180 ALA A N 1
ATOM 1297 C CA . ALA A 1 180 ? 18.803 -5.829 -29.057 1.00 97.06 180 ALA A CA 1
ATOM 1298 C C . ALA A 1 180 ? 18.691 -7.130 -29.887 1.00 97.06 180 ALA A C 1
ATOM 1300 O O . ALA A 1 180 ? 18.335 -8.190 -29.375 1.00 97.06 180 ALA A O 1
ATOM 1301 N N . ALA A 1 181 ? 19.011 -7.092 -31.182 1.00 95.31 181 ALA A N 1
ATOM 1302 C CA . ALA A 1 181 ? 18.884 -8.274 -32.047 1.00 95.31 181 ALA A CA 1
ATOM 1303 C C . ALA A 1 181 ? 20.011 -9.304 -31.839 1.00 95.31 181 ALA A C 1
ATOM 1305 O O . ALA A 1 181 ? 19.795 -1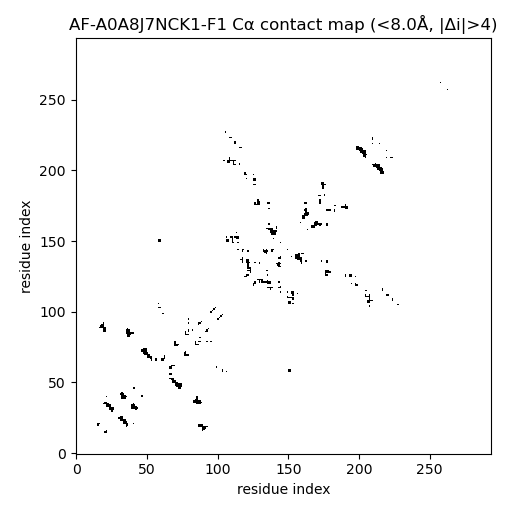0.505 -31.983 1.00 95.31 181 ALA A O 1
ATOM 1306 N N . SER A 1 182 ? 21.210 -8.840 -31.483 1.00 95.69 182 SER A N 1
ATOM 1307 C CA . SER A 1 182 ? 22.405 -9.668 -31.310 1.00 95.69 182 SER A CA 1
ATOM 1308 C C . SER A 1 182 ? 23.345 -9.072 -30.257 1.00 95.69 182 SER A C 1
ATOM 1310 O O . SER A 1 182 ? 23.310 -7.854 -30.061 1.00 95.69 182 SER A O 1
ATOM 1312 N N . PRO A 1 183 ? 24.229 -9.880 -29.641 1.00 96.50 183 PRO A N 1
ATOM 1313 C CA . PRO A 1 183 ? 25.232 -9.374 -28.714 1.00 96.50 183 PRO A CA 1
ATOM 1314 C C . PRO A 1 183 ? 26.172 -8.358 -29.371 1.00 96.50 183 PRO A C 1
ATOM 1316 O O . PRO A 1 183 ? 26.690 -8.587 -30.466 1.00 96.50 183 PRO A O 1
ATOM 1319 N N . GLY A 1 184 ? 26.420 -7.259 -28.669 1.00 94.94 184 GLY A N 1
ATOM 1320 C CA . GLY A 1 184 ? 27.425 -6.257 -28.997 1.00 94.94 184 GLY A CA 1
ATOM 1321 C C . GLY A 1 184 ? 28.822 -6.619 -28.475 1.00 94.94 184 GLY A C 1
ATOM 1322 O O . GLY A 1 184 ? 29.051 -7.717 -27.942 1.00 94.94 184 GLY A O 1
ATOM 1323 N N . PRO A 1 185 ? 29.794 -5.700 -28.606 1.00 95.88 185 PRO A N 1
ATOM 1324 C CA . PRO A 1 185 ? 31.151 -5.920 -28.131 1.00 95.88 185 PRO A CA 1
ATOM 1325 C C . PRO A 1 185 ? 31.218 -6.205 -26.622 1.00 95.88 185 PRO A C 1
ATOM 1327 O O . PRO A 1 185 ? 30.865 -5.360 -25.808 1.00 95.88 185 PRO A O 1
ATOM 1330 N N . VAL A 1 186 ? 31.781 -7.369 -26.266 1.00 92.88 186 VAL A N 1
ATOM 1331 C CA . VAL A 1 186 ? 32.609 -7.624 -25.064 1.00 92.88 186 VAL A CA 1
ATOM 1332 C C . VAL A 1 186 ? 32.579 -6.534 -23.975 1.00 92.88 186 VAL A C 1
ATOM 1334 O O . VAL A 1 186 ? 31.836 -6.577 -22.995 1.00 92.88 186 VAL A O 1
ATOM 1337 N N . GLY A 1 187 ? 33.442 -5.541 -24.204 1.00 94.25 187 GLY A N 1
ATOM 1338 C CA . GLY A 1 187 ? 33.779 -4.471 -23.270 1.00 94.25 187 GLY A CA 1
ATOM 1339 C C . GLY A 1 187 ? 32.957 -3.187 -23.379 1.00 94.25 187 GLY A C 1
ATOM 1340 O O . GLY A 1 187 ? 33.335 -2.209 -22.739 1.00 94.25 187 GLY A O 1
ATOM 1341 N N . ASP A 1 188 ? 31.874 -3.142 -24.159 1.00 95.00 188 ASP A N 1
ATOM 1342 C CA . ASP A 1 188 ? 30.981 -1.979 -24.147 1.00 95.00 188 ASP A CA 1
ATOM 1343 C C . ASP A 1 188 ? 30.081 -2.012 -22.903 1.00 95.00 188 ASP A C 1
ATOM 1345 O O . ASP A 1 188 ? 29.083 -2.722 -22.846 1.00 95.00 188 ASP A O 1
ATOM 1349 N N . ALA A 1 189 ? 30.436 -1.236 -21.880 1.00 95.00 189 ALA A N 1
ATOM 1350 C CA . ALA A 1 189 ? 29.659 -1.132 -20.646 1.00 95.00 189 ALA A CA 1
ATOM 1351 C C . ALA A 1 189 ? 28.567 -0.045 -20.693 1.00 95.00 189 ALA A C 1
ATOM 1353 O O . ALA A 1 189 ? 27.958 0.249 -19.662 1.00 95.00 189 ALA A O 1
ATOM 1354 N N . SER A 1 190 ? 28.322 0.592 -21.844 1.00 95.06 190 SER A N 1
ATOM 1355 C CA . SER A 1 190 ? 27.458 1.774 -21.929 1.00 95.06 190 SER A CA 1
ATOM 1356 C C . SER A 1 190 ? 26.021 1.507 -21.468 1.00 95.06 190 SER A C 1
ATOM 1358 O O . SER A 1 190 ? 25.464 2.334 -20.744 1.00 95.06 190 SER A O 1
ATOM 1360 N N . GLY A 1 191 ? 25.434 0.352 -21.806 1.00 95.25 191 GLY A N 1
ATOM 1361 C CA . GLY A 1 191 ? 24.098 -0.027 -21.332 1.00 95.25 191 GLY A CA 1
ATOM 1362 C C . GLY A 1 191 ? 24.043 -0.217 -19.821 1.00 95.25 191 GLY A C 1
ATOM 1363 O O . GLY A 1 191 ? 23.206 0.394 -19.163 1.00 95.25 191 GLY A O 1
ATOM 1364 N N . LEU A 1 192 ? 25.009 -0.933 -19.240 1.00 96.25 192 LEU A N 1
ATOM 1365 C CA . LEU A 1 192 ? 25.100 -1.108 -17.784 1.00 96.25 192 LEU A CA 1
ATOM 1366 C C . LEU A 1 192 ? 25.257 0.236 -17.051 1.00 96.25 192 LEU A C 1
ATOM 1368 O O . LEU A 1 192 ? 24.671 0.445 -15.988 1.00 96.25 192 LEU A O 1
ATOM 1372 N N . ILE A 1 193 ? 26.010 1.175 -17.633 1.00 97.56 193 ILE A N 1
ATOM 1373 C CA . ILE A 1 193 ? 26.155 2.536 -17.102 1.00 97.56 193 ILE A CA 1
ATOM 1374 C C . ILE A 1 193 ? 24.819 3.291 -17.145 1.00 97.56 193 ILE A C 1
ATOM 1376 O O . ILE A 1 193 ? 24.502 3.974 -16.169 1.00 97.56 193 ILE A O 1
ATOM 1380 N N . ARG A 1 194 ? 24.026 3.156 -18.219 1.00 97.75 194 ARG A N 1
ATOM 1381 C CA . ARG A 1 194 ? 22.683 3.758 -18.316 1.00 97.75 194 ARG A CA 1
ATOM 1382 C C . ARG A 1 194 ? 21.702 3.146 -17.318 1.00 97.75 194 ARG A C 1
ATOM 1384 O O . ARG A 1 194 ? 21.007 3.903 -16.651 1.00 97.75 194 ARG A O 1
ATOM 1391 N N . LEU A 1 195 ? 21.698 1.822 -17.137 1.00 96.88 195 LEU A N 1
ATOM 1392 C CA . LEU A 1 195 ? 20.865 1.151 -16.126 1.00 96.88 195 LEU A CA 1
ATOM 1393 C C . LEU A 1 195 ? 21.203 1.638 -14.709 1.00 96.88 195 LEU A C 1
ATOM 1395 O O . LEU A 1 195 ? 20.313 1.986 -13.935 1.00 96.88 195 LEU A O 1
ATOM 1399 N N . ARG A 1 196 ? 22.498 1.748 -14.379 1.00 97.69 196 ARG A N 1
ATOM 1400 C CA . ARG A 1 196 ? 22.940 2.338 -13.106 1.00 97.69 196 ARG A CA 1
ATOM 1401 C C . ARG A 1 196 ? 22.474 3.788 -12.971 1.00 97.69 196 ARG A C 1
ATOM 1403 O O . ARG A 1 196 ? 21.968 4.165 -11.920 1.00 97.69 196 ARG A O 1
ATOM 1410 N N . ALA A 1 197 ? 22.636 4.593 -14.021 1.00 98.06 197 ALA A N 1
ATOM 1411 C CA . ALA A 1 197 ? 22.200 5.987 -14.020 1.00 98.06 197 ALA A CA 1
ATOM 1412 C C . ALA A 1 197 ? 20.678 6.117 -13.852 1.00 98.06 197 ALA A C 1
ATOM 1414 O O . ALA A 1 197 ? 20.227 7.050 -13.197 1.00 98.06 197 ALA A O 1
ATOM 1415 N N . ALA A 1 198 ? 19.892 5.174 -14.378 1.00 97.56 198 ALA A N 1
ATOM 1416 C CA . ALA A 1 198 ? 18.446 5.129 -14.186 1.00 97.56 198 ALA A CA 1
ATOM 1417 C C . ALA A 1 198 ? 18.069 4.905 -12.714 1.00 97.56 198 ALA A C 1
ATOM 1419 O O . ALA A 1 198 ? 17.119 5.518 -12.232 1.00 97.56 198 ALA A O 1
ATOM 1420 N N . LEU A 1 199 ? 18.837 4.090 -11.980 1.00 97.50 199 LEU A N 1
ATOM 1421 C CA . LEU A 1 199 ? 18.631 3.865 -10.544 1.00 97.50 199 LEU A CA 1
ATOM 1422 C C . LEU A 1 199 ? 19.011 5.079 -9.695 1.00 97.50 199 LEU A C 1
ATOM 1424 O O . LEU A 1 199 ? 18.284 5.403 -8.761 1.00 97.50 199 LEU A O 1
ATOM 1428 N N . THR A 1 200 ? 20.125 5.747 -10.015 1.00 97.94 200 THR A N 1
ATOM 1429 C CA . THR A 1 200 ? 20.648 6.892 -9.242 1.00 97.94 200 THR A CA 1
ATOM 1430 C C . THR A 1 200 ? 20.099 8.247 -9.697 1.00 97.94 200 THR A C 1
ATOM 1432 O O . THR A 1 200 ? 20.349 9.266 -9.061 1.00 97.94 200 THR A O 1
ATOM 1435 N N . GLY A 1 201 ? 19.414 8.294 -10.839 1.00 97.38 201 GLY A N 1
ATOM 1436 C CA . GLY A 1 201 ? 18.828 9.514 -11.384 1.00 97.38 201 GLY A CA 1
ATOM 1437 C C . GLY A 1 201 ? 17.653 9.985 -10.534 1.00 97.38 201 GLY A C 1
ATOM 1438 O O . GLY A 1 201 ? 16.863 9.177 -10.052 1.00 97.38 201 GLY A O 1
ATOM 1439 N N . LEU A 1 202 ? 17.505 11.295 -10.362 1.00 97.38 202 LEU A N 1
ATOM 1440 C CA . LEU A 1 202 ? 16.393 11.846 -9.594 1.00 97.38 202 LEU A CA 1
ATOM 1441 C C . LEU A 1 202 ? 15.131 11.901 -10.462 1.00 97.38 202 LEU A C 1
ATOM 1443 O O . LEU A 1 202 ? 15.139 12.507 -11.532 1.00 97.38 202 LEU A O 1
ATOM 1447 N N . GLN A 1 203 ? 14.049 11.287 -9.990 1.00 95.81 203 GLN A N 1
ATOM 1448 C CA . GLN A 1 203 ? 12.723 11.359 -10.602 1.00 95.81 203 GLN A CA 1
ATOM 1449 C C . GLN A 1 203 ? 11.668 11.579 -9.524 1.00 95.81 203 GLN A C 1
ATOM 1451 O O . GLN A 1 203 ? 11.766 11.024 -8.429 1.00 95.81 203 GLN A O 1
ATOM 1456 N N . SER A 1 204 ? 10.670 12.402 -9.825 1.00 96.00 204 SER A N 1
ATOM 1457 C CA . SER A 1 204 ? 9.510 12.579 -8.953 1.00 96.00 204 SER A CA 1
ATOM 1458 C C . SER A 1 204 ? 8.609 11.344 -9.049 1.00 96.00 204 SER A C 1
ATOM 1460 O O . SER A 1 204 ? 8.272 10.953 -10.169 1.00 96.00 204 SER A O 1
ATOM 1462 N N . PRO A 1 205 ? 8.208 10.729 -7.922 1.00 95.25 205 PRO A N 1
ATOM 1463 C CA . PRO A 1 205 ? 7.204 9.670 -7.928 1.00 95.25 205 PRO A CA 1
ATOM 1464 C C . PRO A 1 205 ? 5.899 10.172 -8.556 1.00 95.25 205 PRO A C 1
ATOM 1466 O O . PRO A 1 205 ? 5.422 11.257 -8.225 1.00 95.25 205 PRO A O 1
ATOM 1469 N N . ALA A 1 206 ? 5.332 9.396 -9.481 1.00 94.69 206 ALA A N 1
ATOM 1470 C CA . ALA A 1 206 ? 4.105 9.765 -10.191 1.00 94.69 206 ALA A CA 1
ATOM 1471 C C . ALA A 1 206 ? 2.823 9.461 -9.391 1.00 94.69 206 ALA A C 1
ATOM 1473 O O . ALA A 1 206 ? 1.739 9.913 -9.759 1.00 94.69 206 ALA A O 1
ATOM 1474 N N . SER A 1 207 ? 2.949 8.688 -8.313 1.00 96.12 207 SER A N 1
ATOM 1475 C CA . SER A 1 207 ? 1.859 8.172 -7.487 1.00 96.12 207 SER A CA 1
ATOM 1476 C C . SER A 1 207 ? 2.354 7.848 -6.068 1.00 96.12 207 SER A C 1
ATOM 1478 O O . SER A 1 207 ? 3.532 8.040 -5.746 1.00 96.12 207 SER A O 1
ATOM 1480 N N . GLY A 1 208 ? 1.443 7.380 -5.208 1.00 94.88 208 GLY A N 1
ATOM 1481 C CA . GLY A 1 208 ? 1.712 7.096 -3.795 1.00 94.88 208 GLY A CA 1
ATOM 1482 C C . GLY A 1 208 ? 1.791 8.354 -2.924 1.00 94.88 208 GLY A C 1
ATOM 1483 O O . GLY A 1 208 ? 1.598 9.480 -3.388 1.00 94.88 208 GLY A O 1
ATOM 1484 N N . SER A 1 209 ? 2.091 8.168 -1.640 1.00 93.94 209 SER A N 1
ATOM 1485 C CA . SER A 1 209 ? 2.129 9.247 -0.638 1.00 93.94 209 SER A CA 1
ATOM 1486 C C . SER A 1 209 ? 3.502 9.920 -0.472 1.00 93.94 209 SER A C 1
ATOM 1488 O O . SER A 1 209 ? 3.797 10.493 0.575 1.00 93.94 209 SER A O 1
ATOM 1490 N N . PHE A 1 210 ? 4.361 9.876 -1.492 1.00 93.81 210 PHE A N 1
ATOM 1491 C CA . PHE A 1 210 ? 5.748 10.368 -1.412 1.00 93.81 210 PHE A CA 1
ATOM 1492 C C . PHE A 1 210 ? 5.905 11.876 -1.674 1.00 93.81 210 PHE A C 1
ATOM 1494 O O . PHE A 1 210 ? 6.949 12.467 -1.383 1.00 93.81 210 PHE A O 1
ATOM 1501 N N . GLY A 1 211 ? 4.866 12.513 -2.222 1.00 91.50 211 GLY A N 1
ATOM 1502 C CA . GLY A 1 211 ? 4.918 13.901 -2.675 1.00 91.50 211 GLY A CA 1
ATOM 1503 C C . GLY A 1 211 ? 5.759 14.093 -3.952 1.00 91.50 211 GLY A C 1
ATOM 1504 O O . GLY A 1 211 ? 6.265 13.133 -4.528 1.00 91.50 211 GLY A O 1
ATOM 1505 N N . PRO A 1 212 ? 5.919 15.342 -4.425 1.00 92.44 212 PRO A N 1
ATOM 1506 C CA . PRO A 1 212 ? 6.496 15.623 -5.743 1.00 92.44 212 PRO A CA 1
ATOM 1507 C C . PRO A 1 212 ? 8.032 15.687 -5.764 1.00 92.44 212 PRO A C 1
ATOM 1509 O O . PRO A 1 212 ? 8.620 15.937 -6.819 1.00 92.44 212 PRO A O 1
ATOM 1512 N N . THR A 1 213 ? 8.704 15.531 -4.622 1.00 95.56 213 THR A N 1
ATOM 1513 C CA . THR A 1 213 ? 10.162 15.686 -4.523 1.00 95.56 213 THR A CA 1
ATOM 1514 C C . THR A 1 213 ? 10.872 14.598 -5.323 1.00 95.56 213 THR A C 1
ATOM 1516 O O . THR A 1 213 ? 10.622 13.415 -5.118 1.00 95.56 213 THR A O 1
ATOM 1519 N N . ALA A 1 214 ? 11.782 14.997 -6.213 1.00 96.94 214 ALA A N 1
ATOM 1520 C CA . ALA A 1 214 ? 12.537 14.062 -7.036 1.00 96.94 214 ALA A CA 1
ATOM 1521 C C . ALA A 1 214 ? 13.564 13.282 -6.207 1.00 96.94 214 ALA A C 1
ATOM 1523 O O . ALA A 1 214 ? 14.336 13.880 -5.454 1.00 96.94 214 ALA A O 1
ATOM 1524 N N . ARG A 1 215 ? 13.586 11.956 -6.368 1.00 96.00 215 ARG A N 1
ATOM 1525 C CA . ARG A 1 215 ? 14.449 11.038 -5.614 1.00 96.00 215 ARG A CA 1
ATOM 1526 C C . ARG A 1 215 ? 15.037 9.963 -6.517 1.00 96.00 215 ARG A C 1
ATOM 1528 O O . ARG A 1 215 ? 14.516 9.690 -7.602 1.00 96.00 215 ARG A O 1
ATOM 1535 N N . ASP A 1 216 ? 16.138 9.367 -6.086 1.00 98.00 216 ASP A N 1
ATOM 1536 C CA . ASP A 1 216 ? 16.634 8.141 -6.702 1.00 98.00 216 ASP A CA 1
ATOM 1537 C C . ASP A 1 216 ? 15.826 6.922 -6.216 1.00 98.00 216 ASP A C 1
ATOM 1539 O O . ASP A 1 216 ? 14.989 7.029 -5.313 1.00 98.00 216 ASP A O 1
ATOM 1543 N N . ALA A 1 217 ? 16.032 5.763 -6.843 1.00 97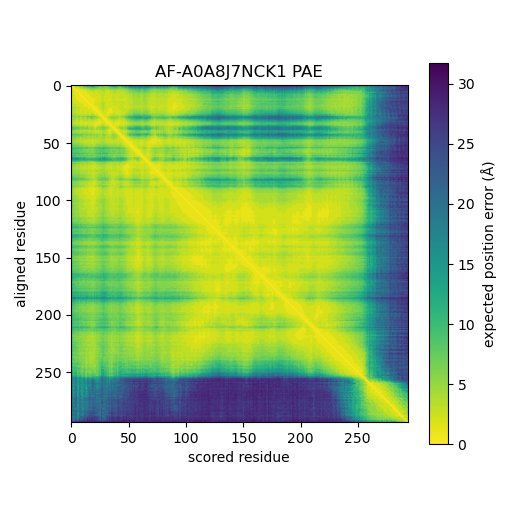.19 217 ALA A N 1
ATOM 1544 C CA . ALA A 1 217 ? 15.246 4.568 -6.531 1.00 97.19 217 ALA A CA 1
ATOM 1545 C C . ALA A 1 217 ? 15.472 4.074 -5.087 1.00 97.19 217 ALA A C 1
ATOM 1547 O O . ALA A 1 217 ? 14.535 3.627 -4.426 1.00 97.19 217 ALA A O 1
ATOM 1548 N N . ALA A 1 218 ? 16.705 4.183 -4.580 1.00 97.81 218 ALA A N 1
ATOM 1549 C CA . ALA A 1 218 ? 17.062 3.726 -3.239 1.00 97.81 218 ALA A CA 1
ATOM 1550 C C . ALA A 1 218 ? 16.439 4.613 -2.148 1.00 97.81 218 ALA A C 1
ATOM 1552 O O . ALA A 1 218 ? 15.933 4.109 -1.144 1.00 97.81 218 ALA A O 1
ATOM 1553 N N . THR A 1 219 ? 16.428 5.928 -2.360 1.00 98.00 219 THR A N 1
ATOM 1554 C CA . THR A 1 219 ? 15.812 6.893 -1.447 1.00 98.00 219 THR A CA 1
ATOM 1555 C C . THR A 1 219 ? 14.298 6.726 -1.432 1.00 98.00 219 THR A C 1
ATOM 1557 O O . THR A 1 219 ? 13.718 6.724 -0.355 1.00 98.00 219 THR A O 1
ATOM 1560 N N . LEU A 1 220 ? 13.655 6.493 -2.583 1.00 97.81 220 LEU A N 1
ATOM 1561 C CA . LEU A 1 220 ? 12.216 6.212 -2.629 1.00 97.81 220 LEU A CA 1
ATOM 1562 C C . LEU A 1 220 ? 11.849 4.942 -1.840 1.00 97.81 220 LEU A C 1
ATOM 1564 O O . LEU A 1 220 ? 10.903 4.947 -1.055 1.00 97.81 220 LEU A O 1
ATOM 1568 N N . ALA A 1 221 ? 12.628 3.866 -1.995 1.00 97.31 221 ALA A N 1
ATOM 1569 C CA . ALA A 1 221 ? 12.448 2.648 -1.203 1.00 97.31 221 ALA A CA 1
ATOM 1570 C C . ALA A 1 221 ? 12.679 2.893 0.301 1.00 97.31 221 ALA A C 1
ATOM 1572 O O . ALA A 1 221 ? 11.966 2.346 1.142 1.00 97.31 221 ALA A O 1
ATOM 1573 N N . SER A 1 222 ? 13.648 3.745 0.643 1.00 97.56 222 SER A N 1
ATOM 1574 C CA . SER A 1 222 ? 13.916 4.142 2.028 1.00 97.56 222 SER A CA 1
ATOM 1575 C C . SER A 1 222 ? 12.762 4.953 2.614 1.00 97.56 222 SER A C 1
ATOM 1577 O O . SER A 1 222 ? 12.348 4.681 3.735 1.00 97.56 222 SER A O 1
ATOM 1579 N N . ASP A 1 223 ? 12.184 5.882 1.851 1.00 96.25 223 ASP A N 1
ATOM 1580 C CA . ASP A 1 223 ? 11.026 6.670 2.278 1.00 96.25 223 ASP A CA 1
ATOM 1581 C C . ASP A 1 223 ? 9.795 5.790 2.520 1.00 96.25 223 ASP A C 1
ATOM 1583 O O . ASP A 1 223 ? 9.067 6.021 3.483 1.00 96.25 223 ASP A O 1
ATOM 1587 N N . LEU A 1 224 ? 9.581 4.752 1.700 1.00 96.38 224 LEU A N 1
ATOM 1588 C CA . LEU A 1 224 ? 8.532 3.757 1.940 1.00 96.38 224 LEU A CA 1
ATOM 1589 C C . LEU A 1 224 ? 8.738 3.052 3.289 1.00 96.38 224 LEU A C 1
ATOM 1591 O O . LEU A 1 224 ? 7.813 2.989 4.100 1.00 96.38 224 LEU A O 1
ATOM 1595 N N . LEU A 1 225 ? 9.948 2.546 3.545 1.00 96.50 225 LEU A N 1
ATOM 1596 C CA . LEU A 1 225 ? 10.279 1.865 4.800 1.00 96.50 225 LEU A CA 1
ATOM 1597 C C . LEU A 1 225 ? 10.151 2.804 6.006 1.00 96.50 225 LEU A C 1
ATOM 1599 O O . LEU A 1 225 ? 9.556 2.432 7.015 1.00 96.50 225 LEU A O 1
ATOM 1603 N N . SER A 1 226 ? 10.643 4.039 5.893 1.00 95.94 226 SER A N 1
ATOM 1604 C CA . SER A 1 226 ? 10.479 5.078 6.912 1.00 95.94 226 SER A CA 1
ATOM 1605 C C . SER A 1 226 ? 9.007 5.429 7.144 1.00 95.94 226 SER A C 1
ATOM 1607 O O . SER A 1 226 ? 8.580 5.574 8.288 1.00 95.94 226 SER A O 1
ATOM 1609 N N . GLY A 1 227 ? 8.203 5.519 6.085 1.00 93.81 227 GLY A N 1
ATOM 1610 C CA . GLY A 1 227 ? 6.765 5.756 6.176 1.00 93.81 227 GLY A CA 1
ATOM 1611 C C . GLY A 1 227 ? 6.041 4.633 6.921 1.00 93.81 227 GLY A C 1
ATOM 1612 O O . GLY A 1 227 ? 5.224 4.904 7.796 1.00 93.81 227 GLY A O 1
ATOM 1613 N N . ILE A 1 228 ? 6.386 3.373 6.647 1.00 93.56 228 ILE A N 1
ATOM 1614 C CA . ILE A 1 228 ? 5.853 2.222 7.391 1.00 93.56 228 ILE A CA 1
ATOM 1615 C C . ILE A 1 228 ? 6.284 2.282 8.863 1.00 93.56 228 ILE A C 1
ATOM 1617 O O . ILE A 1 228 ? 5.433 2.139 9.740 1.00 93.56 228 ILE A O 1
ATOM 1621 N N . GLY A 1 229 ? 7.564 2.556 9.135 1.00 95.12 229 GLY A N 1
ATOM 1622 C CA . GLY A 1 229 ? 8.091 2.679 10.497 1.00 95.12 229 GLY A CA 1
ATOM 1623 C C . GLY A 1 229 ? 7.366 3.747 11.315 1.00 95.12 229 GLY A C 1
ATOM 1624 O O . GLY A 1 229 ? 6.872 3.465 12.400 1.00 95.12 229 GLY A O 1
ATOM 1625 N N . THR A 1 230 ? 7.182 4.946 10.757 1.00 93.81 230 THR A N 1
ATOM 1626 C CA . THR A 1 230 ? 6.468 6.030 11.457 1.00 93.81 230 THR A CA 1
ATOM 1627 C C . THR A 1 230 ? 5.006 5.691 11.758 1.00 93.81 230 THR A C 1
ATOM 1629 O O . THR A 1 230 ? 4.514 6.029 12.834 1.00 93.81 230 THR A O 1
ATOM 1632 N N . ARG A 1 231 ? 4.301 4.994 10.854 1.00 91.31 231 ARG A N 1
ATOM 1633 C CA . ARG A 1 231 ? 2.931 4.514 11.115 1.00 91.31 231 ARG A CA 1
ATOM 1634 C C . ARG A 1 231 ? 2.901 3.443 12.203 1.00 91.31 231 ARG A C 1
ATOM 1636 O O . ARG A 1 231 ? 1.994 3.453 13.033 1.00 91.31 231 ARG A O 1
ATOM 1643 N N . GLN A 1 232 ? 3.876 2.536 12.208 1.00 92.81 232 GLN A N 1
ATOM 1644 C CA . GLN A 1 232 ? 4.000 1.513 13.242 1.00 92.81 232 GLN A CA 1
ATOM 1645 C C . GLN A 1 232 ? 4.243 2.148 14.618 1.00 92.81 232 GLN A C 1
ATOM 1647 O O . GLN A 1 232 ? 3.513 1.832 15.555 1.00 92.81 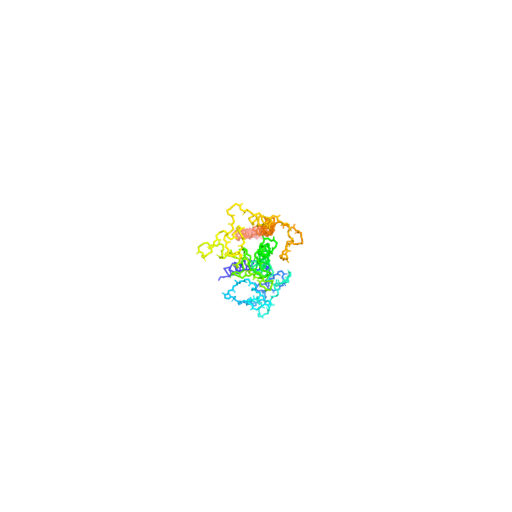232 GLN A O 1
ATOM 1652 N N . ASP A 1 233 ? 5.175 3.098 14.718 1.00 95.38 233 ASP A N 1
ATOM 1653 C CA . ASP A 1 233 ? 5.470 3.819 15.962 1.00 95.38 233 ASP A CA 1
ATOM 1654 C C . ASP A 1 233 ? 4.232 4.563 16.493 1.00 95.38 233 ASP A C 1
ATOM 1656 O O . ASP A 1 233 ? 3.936 4.543 17.688 1.00 95.38 233 ASP A O 1
ATOM 1660 N N . GLN A 1 234 ? 3.456 5.194 15.603 1.00 92.38 234 GLN A N 1
ATOM 1661 C CA . GLN A 1 234 ? 2.204 5.869 15.966 1.00 92.38 234 GLN A CA 1
ATOM 1662 C C . GLN A 1 234 ? 1.137 4.890 16.476 1.00 92.38 234 GLN A C 1
ATOM 1664 O O . GLN A 1 234 ? 0.440 5.180 17.458 1.00 92.38 234 GLN A O 1
ATOM 1669 N N . ALA A 1 235 ? 1.004 3.730 15.830 1.00 89.88 235 ALA A N 1
ATOM 1670 C CA . ALA A 1 235 ? 0.077 2.686 16.251 1.00 89.88 235 ALA A CA 1
ATOM 1671 C C . ALA A 1 235 ? 0.476 2.103 17.617 1.00 89.88 235 ALA A C 1
ATOM 1673 O O . ALA A 1 235 ? -0.378 1.941 18.490 1.00 89.88 235 ALA A O 1
ATOM 1674 N N . GLU A 1 236 ? 1.767 1.856 17.837 1.00 93.50 236 GLU A N 1
ATOM 1675 C CA . GLU A 1 236 ? 2.305 1.353 19.103 1.00 93.50 236 GLU A CA 1
ATOM 1676 C C . GLU A 1 236 ? 2.155 2.369 20.241 1.00 93.50 236 GLU A C 1
ATOM 1678 O O . GLU A 1 236 ? 1.727 2.009 21.343 1.00 93.50 236 GLU A O 1
ATOM 1683 N N . ALA A 1 237 ? 2.412 3.653 19.976 1.00 94.56 237 ALA A N 1
ATOM 1684 C CA . ALA A 1 237 ? 2.164 4.723 20.937 1.00 94.56 237 ALA A CA 1
ATOM 1685 C C . ALA A 1 237 ? 0.680 4.781 21.334 1.00 94.56 237 ALA A C 1
ATOM 1687 O O . ALA A 1 237 ? 0.349 4.847 22.520 1.00 94.56 237 ALA A O 1
ATOM 1688 N N . THR A 1 238 ? -0.228 4.681 20.358 1.00 88.81 238 THR A N 1
ATOM 1689 C CA . THR A 1 238 ? -1.680 4.663 20.601 1.00 88.81 238 THR A CA 1
ATOM 1690 C C . THR A 1 238 ? -2.096 3.452 21.438 1.00 88.81 238 THR A C 1
ATOM 1692 O O . THR A 1 238 ? -2.827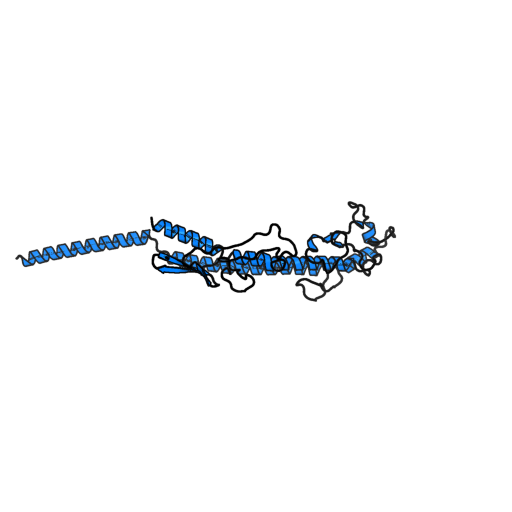 3.601 22.422 1.00 88.81 238 THR A O 1
ATOM 1695 N N . ALA A 1 239 ? -1.590 2.262 21.105 1.00 88.38 239 ALA A N 1
ATOM 1696 C CA . ALA A 1 239 ? -1.851 1.036 21.854 1.00 88.38 239 ALA A CA 1
ATOM 1697 C C . ALA A 1 239 ? -1.318 1.117 23.295 1.00 88.38 239 ALA A C 1
ATOM 1699 O O . ALA A 1 239 ? -2.026 0.764 24.240 1.00 88.38 239 ALA A O 1
ATOM 1700 N N . THR A 1 240 ? -0.111 1.654 23.485 1.00 93.38 240 THR A N 1
ATOM 1701 C CA . THR A 1 240 ? 0.503 1.855 24.806 1.00 93.38 240 THR A CA 1
ATOM 1702 C C . THR A 1 240 ? -0.303 2.839 25.654 1.00 93.38 240 THR A C 1
ATOM 1704 O O . THR A 1 240 ? -0.582 2.580 26.829 1.00 93.38 240 THR A O 1
ATOM 1707 N N . HIS A 1 241 ? -0.748 3.955 25.071 1.00 90.81 241 HIS A N 1
ATOM 1708 C CA . HIS A 1 241 ? -1.617 4.914 25.755 1.00 90.81 241 HIS A CA 1
ATOM 1709 C C . HIS A 1 241 ? -2.960 4.293 26.162 1.00 90.81 241 HIS A C 1
ATOM 1711 O O . HIS A 1 241 ? -3.425 4.508 27.283 1.00 90.81 241 HIS A O 1
ATOM 1717 N N . ALA A 1 242 ? -3.573 3.486 25.294 1.00 84.50 242 ALA A N 1
ATOM 1718 C CA . ALA A 1 242 ? -4.815 2.789 25.616 1.00 84.50 242 ALA A CA 1
ATOM 1719 C C . ALA A 1 242 ? -4.617 1.750 26.739 1.00 84.50 242 ALA A C 1
ATOM 1721 O O . ALA A 1 242 ? -5.390 1.726 27.699 1.00 84.50 242 ALA A O 1
ATOM 1722 N N . GLY A 1 243 ? -3.551 0.947 26.665 1.00 87.38 243 GLY A N 1
ATOM 1723 C CA . GLY A 1 243 ? -3.224 -0.074 27.663 1.00 87.38 243 GLY A CA 1
ATOM 1724 C C . GLY A 1 243 ? -2.917 0.509 29.043 1.00 87.38 243 GLY A C 1
ATOM 1725 O O . GLY A 1 243 ? -3.456 0.044 30.045 1.00 87.38 243 GLY A O 1
ATOM 1726 N N . THR A 1 244 ? -2.123 1.583 29.108 1.00 92.31 244 THR A N 1
ATOM 1727 C CA . THR A 1 244 ? -1.814 2.278 30.374 1.00 92.31 244 THR A CA 1
ATOM 1728 C C . THR A 1 244 ? -3.060 2.893 31.010 1.00 92.31 244 THR A C 1
ATOM 1730 O O . THR A 1 244 ? -3.257 2.773 32.220 1.00 92.31 244 THR A O 1
ATOM 1733 N N . ARG A 1 245 ? -3.949 3.492 30.207 1.00 87.06 245 ARG A N 1
ATOM 1734 C CA . ARG A 1 245 ? -5.242 4.000 30.685 1.00 87.06 245 ARG A CA 1
ATOM 1735 C C . ARG A 1 245 ? -6.122 2.878 31.236 1.00 87.06 245 ARG A C 1
ATOM 1737 O O . ARG A 1 245 ? -6.711 3.055 32.299 1.00 87.06 245 ARG A O 1
ATOM 1744 N N . SER A 1 246 ? -6.201 1.744 30.540 1.00 83.50 246 SER A N 1
ATOM 1745 C CA . SER A 1 246 ? -6.967 0.579 30.995 1.00 83.50 246 SER A CA 1
ATOM 1746 C C . SER A 1 246 ? -6.428 0.036 32.319 1.00 83.50 246 SER A C 1
ATOM 1748 O O . SER A 1 246 ? -7.192 -0.141 33.263 1.00 83.50 246 SER A O 1
ATOM 1750 N N . ALA A 1 247 ? -5.109 -0.143 32.425 1.00 86.75 247 ALA A N 1
ATOM 1751 C CA . ALA A 1 247 ? -4.462 -0.617 33.647 1.00 86.75 247 ALA A CA 1
ATOM 1752 C C . ALA A 1 247 ? -4.704 0.329 34.836 1.00 86.75 247 ALA A C 1
ATOM 1754 O O . ALA A 1 247 ? -5.008 -0.125 35.936 1.00 86.75 247 ALA A O 1
ATOM 1755 N N . ALA A 1 248 ? -4.642 1.646 34.614 1.00 88.19 248 ALA A N 1
ATOM 1756 C CA . ALA A 1 248 ? -4.921 2.634 35.654 1.00 88.19 248 ALA A CA 1
ATOM 1757 C C . ALA A 1 248 ? -6.382 2.591 36.135 1.00 88.19 248 ALA A C 1
ATOM 1759 O O . ALA A 1 248 ? -6.641 2.733 37.329 1.00 88.19 248 ALA A O 1
ATOM 1760 N N . LEU A 1 249 ? -7.342 2.392 35.225 1.00 83.38 249 LEU A N 1
ATOM 1761 C CA . LEU A 1 249 ? -8.754 2.235 35.585 1.00 83.38 249 LEU A CA 1
ATOM 1762 C C . LEU A 1 249 ? -8.996 0.934 36.350 1.00 83.38 249 LEU A C 1
ATOM 1764 O O . LEU A 1 249 ? -9.699 0.949 37.355 1.00 83.38 249 LEU A O 1
ATOM 1768 N N . GLN A 1 250 ? -8.378 -0.164 35.916 1.00 81.31 250 GLN A N 1
ATOM 1769 C CA . GLN A 1 250 ? -8.506 -1.452 36.584 1.00 81.31 250 GLN A CA 1
ATOM 1770 C C . GLN A 1 250 ? -7.896 -1.430 37.987 1.00 81.31 250 GLN A C 1
ATOM 1772 O O . GLN A 1 250 ? -8.526 -1.912 38.918 1.00 81.31 250 GLN A O 1
ATOM 1777 N N . SER A 1 251 ? -6.739 -0.783 38.166 1.00 83.62 251 SER A N 1
ATOM 1778 C CA . SER A 1 251 ? -6.143 -0.576 39.492 1.00 83.62 251 SER A CA 1
ATOM 1779 C C . SER A 1 251 ? -7.094 0.165 40.433 1.00 83.62 251 SER A C 1
ATOM 1781 O O . SER A 1 251 ? -7.282 -0.269 41.563 1.00 83.62 251 SER A O 1
ATOM 1783 N N . ARG A 1 252 ? -7.744 1.242 39.965 1.00 78.81 252 ARG A N 1
ATOM 1784 C CA . ARG A 1 252 ? -8.734 1.975 40.775 1.00 78.81 252 ARG A CA 1
ATOM 1785 C C . ARG A 1 252 ? -9.967 1.135 41.095 1.00 78.81 252 ARG A C 1
ATOM 1787 O O . ARG A 1 252 ? -10.439 1.164 42.220 1.00 78.81 252 ARG A O 1
ATOM 1794 N N . LEU A 1 253 ? -10.474 0.371 40.127 1.00 74.81 253 LEU A N 1
ATOM 1795 C CA . LEU A 1 253 ? -11.607 -0.533 40.350 1.00 74.81 253 LEU A CA 1
ATOM 1796 C C . LEU A 1 253 ? -11.274 -1.643 41.352 1.00 74.81 253 LEU A C 1
ATOM 1798 O O . LEU A 1 253 ? -12.144 -2.040 42.114 1.00 74.81 253 LEU A O 1
ATOM 1802 N N . SER A 1 254 ? -10.037 -2.145 41.357 1.00 76.56 254 SER A N 1
ATOM 1803 C CA . SER A 1 254 ? -9.572 -3.114 42.351 1.00 76.56 254 SER A CA 1
ATOM 1804 C C . SER A 1 254 ? -9.382 -2.493 43.736 1.00 76.56 254 SER A C 1
ATOM 1806 O O . SER A 1 254 ? -9.635 -3.173 44.722 1.00 76.56 254 SER A O 1
ATOM 1808 N N . GLU A 1 255 ? -8.975 -1.223 43.827 1.00 75.44 255 GLU A N 1
ATOM 1809 C CA . GLU A 1 255 ? -8.921 -0.474 45.094 1.00 75.44 255 GLU A CA 1
ATOM 1810 C C . GLU A 1 255 ? -10.322 -0.204 45.669 1.00 75.44 255 GLU A C 1
ATOM 1812 O O . GLU A 1 255 ? -10.525 -0.343 46.872 1.00 75.44 255 GLU A O 1
ATOM 1817 N N . ASP A 1 256 ? -11.295 0.112 44.810 1.00 66.56 256 ASP A N 1
ATOM 1818 C CA . ASP A 1 256 ? -12.713 0.261 45.173 1.00 66.56 256 ASP A CA 1
ATOM 1819 C C . ASP A 1 256 ? -13.448 -1.095 45.272 1.00 66.56 256 ASP A C 1
ATOM 1821 O O . ASP A 1 256 ? -14.636 -1.155 45.608 1.00 66.56 256 ASP A O 1
ATOM 1825 N N . GLY A 1 257 ? -12.755 -2.193 44.958 1.00 62.97 257 GLY A N 1
ATOM 1826 C CA . GLY A 1 257 ? -13.283 -3.548 44.938 1.00 62.97 257 GLY A CA 1
ATOM 1827 C C . GLY A 1 257 ? -13.619 -4.013 46.347 1.00 62.97 257 GLY A C 1
ATOM 1828 O O . GLY A 1 257 ? -12.738 -4.299 47.155 1.00 62.97 257 GLY A O 1
ATOM 1829 N N . VAL A 1 258 ? -14.912 -4.091 46.647 1.00 61.81 258 VAL A N 1
ATOM 1830 C CA . VAL A 1 258 ? -15.411 -4.585 47.927 1.00 61.81 258 VAL A CA 1
ATOM 1831 C C . VAL A 1 258 ? -15.133 -6.084 48.022 1.00 61.81 258 VAL A C 1
ATOM 1833 O O . VAL A 1 258 ? -15.757 -6.877 47.319 1.00 61.81 258 VAL A O 1
ATOM 1836 N N . ASP A 1 259 ? -14.211 -6.477 48.899 1.00 65.06 259 ASP A N 1
ATOM 1837 C CA . ASP A 1 259 ? -14.021 -7.879 49.264 1.00 65.06 259 ASP A CA 1
ATOM 1838 C C . ASP A 1 259 ? -15.274 -8.355 50.016 1.00 65.06 259 ASP A C 1
ATOM 1840 O O . ASP A 1 259 ? -15.520 -7.989 51.169 1.00 65.06 259 ASP A O 1
ATOM 1844 N N . THR A 1 260 ? -16.111 -9.130 49.329 1.00 63.09 260 THR A N 1
ATOM 1845 C CA . THR A 1 260 ? -17.369 -9.651 49.868 1.00 63.09 260 THR A CA 1
ATOM 1846 C C . THR A 1 260 ? -17.159 -10.530 51.093 1.00 63.09 260 THR A C 1
ATOM 1848 O O . THR A 1 260 ? -18.033 -10.552 51.959 1.00 63.09 260 THR A O 1
ATOM 1851 N N . ASP A 1 261 ? -16.010 -11.197 51.217 1.00 65.81 261 ASP A N 1
ATOM 1852 C CA . ASP A 1 261 ? -15.690 -11.999 52.397 1.00 65.81 261 ASP A CA 1
ATOM 1853 C C . ASP A 1 261 ? -15.340 -11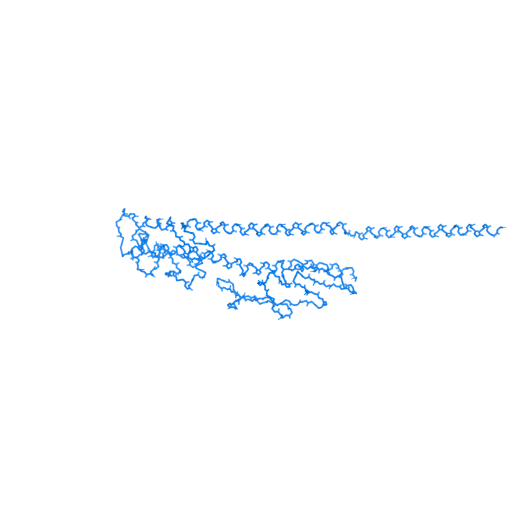.088 53.579 1.00 65.81 261 ASP A C 1
ATOM 1855 O O . ASP A 1 261 ? -15.794 -11.320 54.705 1.00 65.81 261 ASP A O 1
ATOM 1859 N N . ALA A 1 262 ? -14.610 -9.997 53.323 1.00 71.75 262 ALA A N 1
ATOM 1860 C CA . ALA A 1 262 ? -14.314 -8.981 54.329 1.00 71.75 262 ALA A CA 1
ATOM 1861 C C . ALA A 1 262 ? -15.578 -8.233 54.786 1.00 71.75 262 ALA A C 1
ATOM 1863 O O . ALA A 1 262 ? -15.780 -8.055 55.988 1.00 71.75 262 ALA A O 1
ATOM 1864 N N . GLU A 1 263 ? -16.466 -7.833 53.870 1.00 74.25 263 GLU A N 1
ATOM 1865 C CA . GLU A 1 263 ? -17.746 -7.209 54.230 1.00 74.25 263 GLU A CA 1
ATOM 1866 C C . GLU A 1 263 ? -18.695 -8.191 54.931 1.00 74.25 263 GLU A C 1
ATOM 1868 O O . GLU A 1 263 ? -19.396 -7.795 55.862 1.00 74.25 263 GLU A O 1
ATOM 1873 N N . MET A 1 264 ? -18.674 -9.484 54.589 1.00 76.25 264 MET A N 1
ATOM 1874 C CA . MET A 1 264 ? -19.445 -10.504 55.308 1.00 76.25 264 MET A CA 1
ATOM 1875 C C . MET A 1 264 ? -18.914 -10.722 56.731 1.00 76.25 264 MET A C 1
ATOM 1877 O O . MET A 1 264 ? -19.702 -10.788 57.674 1.00 76.25 264 MET A O 1
ATOM 1881 N N . GLN A 1 265 ? -17.592 -10.761 56.928 1.00 83.12 265 GLN A N 1
ATOM 1882 C CA . GLN A 1 265 ? -16.992 -10.786 58.268 1.00 83.12 265 GLN A CA 1
ATOM 1883 C C . GLN A 1 265 ? -17.363 -9.542 59.081 1.00 83.12 265 GLN A C 1
ATOM 1885 O O . GLN A 1 265 ? -17.657 -9.638 60.275 1.00 83.12 265 GLN A O 1
ATOM 1890 N N . LYS A 1 266 ? -17.384 -8.374 58.437 1.00 82.62 266 LYS A N 1
ATOM 1891 C CA . LYS A 1 266 ? -17.762 -7.098 59.051 1.00 82.62 266 LYS A CA 1
ATOM 1892 C C . LYS A 1 266 ? -19.240 -7.077 59.435 1.00 82.62 266 LYS A C 1
ATOM 1894 O O . LYS A 1 266 ? -19.561 -6.655 60.542 1.00 82.62 266 LYS A O 1
ATOM 1899 N N . LEU A 1 267 ? -20.120 -7.603 58.583 1.00 84.56 267 LEU A N 1
ATOM 1900 C CA . LEU A 1 267 ? -21.537 -7.804 58.889 1.00 84.56 267 LEU A CA 1
ATOM 1901 C C . LEU A 1 267 ? -21.732 -8.767 60.062 1.00 84.56 267 LEU A C 1
ATOM 1903 O O . LEU A 1 267 ? -22.453 -8.426 60.992 1.00 84.56 267 LEU A O 1
ATOM 1907 N N . LEU A 1 268 ? -21.032 -9.905 60.088 1.00 84.38 268 LEU A N 1
ATOM 1908 C CA . LEU A 1 268 ? -21.088 -10.850 61.210 1.00 84.38 268 LEU A CA 1
ATOM 1909 C C . LEU A 1 268 ? -20.606 -10.218 62.523 1.00 84.38 268 LEU A C 1
ATOM 1911 O O . LEU A 1 268 ? -21.207 -10.439 63.574 1.00 84.38 268 LEU A O 1
ATOM 1915 N N . LEU A 1 269 ? -19.550 -9.401 62.477 1.00 85.75 269 LEU A N 1
ATOM 1916 C CA . LEU A 1 269 ? -19.078 -8.632 63.631 1.00 85.75 269 LEU A CA 1
ATOM 1917 C C . LEU A 1 269 ? -20.112 -7.599 64.093 1.00 85.75 269 LEU A C 1
ATOM 1919 O O . LEU A 1 269 ? -20.337 -7.459 65.295 1.00 85.75 269 LEU A O 1
ATOM 1923 N N . ILE A 1 270 ? -20.757 -6.897 63.160 1.00 85.12 270 ILE A N 1
ATOM 1924 C CA . ILE A 1 270 ? -21.820 -5.931 63.461 1.00 85.12 270 ILE A CA 1
ATOM 1925 C C . ILE A 1 270 ? -23.029 -6.643 64.077 1.00 85.12 270 ILE A C 1
ATOM 1927 O O . ILE A 1 270 ? -23.543 -6.177 65.091 1.00 85.12 270 ILE A O 1
ATOM 1931 N N . GLU A 1 271 ? -23.449 -7.786 63.534 1.00 85.12 271 GLU A N 1
ATOM 1932 C CA . GLU A 1 271 ? -24.549 -8.598 64.063 1.00 85.12 271 GLU A CA 1
ATOM 1933 C C . GLU A 1 271 ? -24.239 -9.139 65.463 1.00 85.12 271 GLU A C 1
ATOM 1935 O O . GLU A 1 271 ? -25.078 -9.050 66.363 1.00 85.12 271 GLU A O 1
ATOM 1940 N N . GLN A 1 272 ? -23.020 -9.637 65.690 1.00 83.88 272 GLN A N 1
ATOM 1941 C CA . GLN A 1 272 ? -22.572 -10.079 67.012 1.00 83.88 272 GLN A CA 1
ATOM 1942 C C . GLN A 1 272 ? -22.524 -8.922 68.014 1.00 83.88 272 GLN A C 1
ATOM 1944 O O . GLN A 1 272 ? -22.982 -9.083 69.147 1.00 83.88 272 GLN A O 1
ATOM 1949 N N . ALA A 1 273 ? -22.020 -7.752 67.611 1.00 85.00 273 ALA A N 1
ATOM 1950 C CA . ALA A 1 273 ? -21.985 -6.559 68.452 1.00 85.00 273 ALA A CA 1
ATOM 1951 C C . ALA A 1 273 ? -23.399 -6.054 68.783 1.00 85.00 273 ALA A C 1
ATOM 1953 O O . ALA A 1 273 ? -23.671 -5.693 69.928 1.00 85.00 273 ALA A O 1
ATOM 1954 N N . TYR A 1 274 ? -24.326 -6.091 67.822 1.00 84.00 274 TYR A N 1
ATOM 1955 C CA . TYR A 1 274 ? -25.731 -5.750 68.048 1.00 84.00 274 TYR A CA 1
ATOM 1956 C C . TYR A 1 274 ? -26.414 -6.738 68.996 1.00 84.00 274 TYR A C 1
ATOM 1958 O O . TYR A 1 274 ? -27.090 -6.319 69.934 1.00 84.00 274 TYR A O 1
ATOM 1966 N N . ALA A 1 275 ? -26.206 -8.043 68.802 1.00 86.00 275 ALA A N 1
ATOM 1967 C CA . ALA A 1 275 ? -26.746 -9.077 69.680 1.00 86.00 275 ALA A CA 1
ATOM 1968 C C . ALA A 1 275 ? -26.168 -8.984 71.103 1.00 86.00 275 ALA A C 1
ATOM 1970 O O . ALA A 1 275 ? -26.890 -9.181 72.083 1.00 86.00 275 ALA A O 1
ATOM 1971 N N . ALA A 1 276 ? -24.881 -8.652 71.236 1.00 81.75 276 ALA A N 1
ATOM 1972 C CA . ALA A 1 276 ? -24.235 -8.420 72.522 1.00 81.75 276 ALA A CA 1
ATOM 1973 C C . ALA A 1 276 ? -24.794 -7.170 73.221 1.00 81.75 276 ALA A C 1
ATOM 1975 O O . ALA A 1 276 ? -25.173 -7.247 74.389 1.00 81.75 276 ALA A O 1
ATOM 1976 N N . ASN A 1 277 ? -24.929 -6.051 72.505 1.00 80.31 277 ASN A N 1
ATOM 1977 C CA . ASN A 1 277 ? -25.522 -4.824 73.040 1.00 80.31 277 ASN A CA 1
ATOM 1978 C C . ASN A 1 277 ? -26.988 -5.024 73.440 1.00 80.31 277 ASN A C 1
ATOM 1980 O O . ASN A 1 277 ? -27.398 -4.566 74.504 1.00 80.31 277 ASN A O 1
ATOM 1984 N N . ALA A 1 278 ? -27.764 -5.767 72.648 1.00 81.06 278 ALA A N 1
ATOM 1985 C CA . ALA A 1 278 ? -29.136 -6.126 72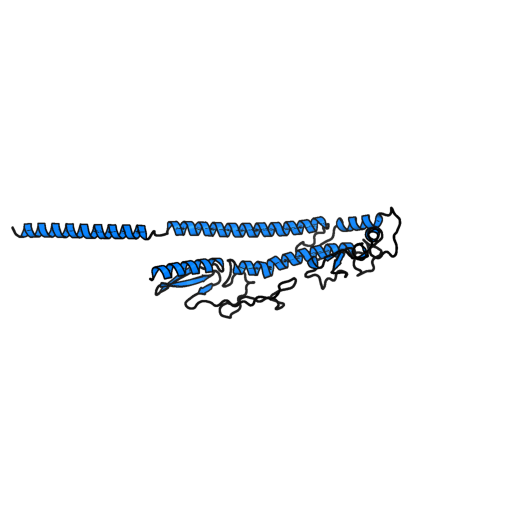.994 1.00 81.06 278 ALA A CA 1
ATOM 1986 C C . ALA A 1 278 ? -29.198 -6.939 74.297 1.00 81.06 278 ALA A C 1
ATOM 1988 O O . ALA A 1 278 ? -30.031 -6.645 75.152 1.00 81.06 278 ALA A O 1
ATOM 1989 N N . ARG A 1 279 ? -28.275 -7.897 74.498 1.00 76.56 279 ARG A N 1
ATOM 1990 C CA . ARG A 1 279 ? -28.173 -8.655 75.758 1.00 76.56 279 ARG A CA 1
ATOM 1991 C C . ARG A 1 279 ? -27.846 -7.762 76.950 1.00 76.56 279 ARG A C 1
ATOM 1993 O O . ARG A 1 279 ? -28.491 -7.915 77.983 1.00 76.56 279 ARG A O 1
ATOM 2000 N N . VAL A 1 280 ? -26.894 -6.836 76.803 1.00 81.44 280 VAL A N 1
ATOM 2001 C CA . VAL A 1 280 ? -26.524 -5.867 77.852 1.00 81.44 280 VAL A CA 1
ATOM 2002 C C . VAL A 1 280 ? -27.712 -4.979 78.222 1.00 81.44 280 VAL A C 1
ATOM 2004 O O . VAL A 1 280 ? -27.971 -4.768 79.402 1.00 81.44 280 VAL A O 1
ATOM 2007 N N . ILE A 1 281 ? -28.477 -4.504 77.236 1.00 80.69 281 ILE A N 1
ATOM 2008 C CA . ILE A 1 281 ? -29.691 -3.721 77.490 1.00 80.69 281 ILE A CA 1
ATOM 2009 C C . ILE A 1 281 ? -30.723 -4.566 78.244 1.00 80.69 281 ILE A C 1
ATOM 2011 O O . ILE A 1 281 ? -31.244 -4.102 79.252 1.00 80.69 281 ILE A O 1
ATOM 2015 N N . THR A 1 282 ? -30.971 -5.818 77.842 1.00 80.62 282 THR A N 1
ATOM 2016 C CA . THR A 1 282 ? -31.915 -6.690 78.567 1.00 80.62 282 THR A CA 1
ATOM 2017 C C . THR A 1 282 ? -31.475 -7.024 79.991 1.00 80.62 282 THR A C 1
ATOM 2019 O O . THR A 1 282 ? -32.326 -7.107 80.872 1.00 80.62 282 THR A O 1
ATOM 2022 N N . THR A 1 283 ? -30.178 -7.197 80.263 1.00 80.50 283 THR A N 1
ATOM 2023 C CA . THR A 1 283 ? -29.701 -7.429 81.637 1.00 80.50 283 THR A CA 1
ATOM 2024 C C . THR A 1 283 ? -29.762 -6.170 82.489 1.00 80.50 283 THR A C 1
ATOM 2026 O O . THR A 1 283 ? -30.113 -6.264 83.661 1.00 80.50 283 THR A O 1
ATOM 2029 N N . VAL A 1 284 ? -29.480 -4.994 81.923 1.00 79.56 284 VAL A N 1
ATOM 2030 C CA . VAL A 1 284 ? -29.690 -3.713 82.615 1.00 79.56 284 VAL A CA 1
ATOM 2031 C C . VAL A 1 284 ? -31.174 -3.499 82.914 1.00 79.56 284 VAL A C 1
ATOM 2033 O O . VAL A 1 284 ? -31.508 -3.110 84.029 1.00 79.56 284 VAL A O 1
ATOM 2036 N N . GLN A 1 285 ? -32.062 -3.815 81.967 1.00 78.12 285 GLN A N 1
ATOM 2037 C CA . GLN A 1 285 ? -33.511 -3.764 82.164 1.00 78.12 285 GLN A CA 1
ATOM 2038 C C . GLN A 1 285 ? -33.940 -4.681 83.317 1.00 78.12 285 GLN A C 1
ATOM 2040 O O . GLN A 1 285 ? -34.599 -4.226 84.243 1.00 78.12 285 GLN A O 1
ATOM 2045 N N . ALA A 1 286 ? -33.463 -5.930 83.329 1.00 79.62 286 ALA A N 1
ATOM 2046 C CA . ALA A 1 286 ? -33.763 -6.882 84.394 1.00 79.62 286 ALA A CA 1
ATOM 2047 C C . ALA A 1 286 ? -33.253 -6.423 85.773 1.00 79.62 286 ALA A C 1
ATOM 2049 O O . ALA A 1 286 ? -33.937 -6.643 86.770 1.00 79.62 286 ALA A O 1
ATOM 2050 N N . MET A 1 287 ? -32.080 -5.774 85.845 1.00 77.50 287 MET A N 1
ATOM 2051 C CA . MET A 1 287 ? -31.558 -5.198 87.095 1.00 77.50 287 MET A CA 1
ATOM 2052 C C . MET A 1 287 ? -32.350 -3.970 87.565 1.00 77.50 287 MET A C 1
ATOM 2054 O O . MET A 1 287 ? -32.539 -3.790 88.766 1.00 77.50 287 MET A O 1
ATOM 2058 N N . LEU A 1 288 ? -32.809 -3.120 86.641 1.00 76.25 288 LEU A N 1
ATOM 2059 C CA . LEU A 1 288 ? -33.679 -1.985 86.961 1.00 76.25 288 LEU A CA 1
ATOM 2060 C C . LEU A 1 288 ? -35.050 -2.455 87.452 1.00 76.25 288 LEU A C 1
ATOM 2062 O O . LEU A 1 288 ? -35.555 -1.909 88.428 1.00 76.25 288 LEU A O 1
ATOM 2066 N N . ASP A 1 289 ? -35.608 -3.494 86.835 1.00 79.81 289 ASP A N 1
ATOM 2067 C CA . ASP A 1 289 ? -36.872 -4.090 87.264 1.00 79.81 289 ASP A CA 1
ATOM 2068 C C . ASP A 1 289 ? -36.742 -4.700 88.671 1.00 79.81 289 ASP A C 1
ATOM 2070 O O . ASP A 1 289 ? -37.594 -4.446 89.516 1.00 79.81 289 ASP A O 1
ATOM 2074 N N . THR A 1 290 ? -35.634 -5.391 88.986 1.00 76.38 290 THR A N 1
ATOM 2075 C CA . THR A 1 290 ? -35.387 -5.897 90.358 1.00 76.38 290 THR A CA 1
ATOM 2076 C C . THR A 1 290 ? -35.189 -4.782 91.384 1.00 76.38 290 THR A C 1
ATOM 2078 O O . THR A 1 290 ? -35.553 -4.955 92.542 1.00 76.38 290 THR A O 1
ATOM 2081 N N . LEU A 1 291 ? -34.617 -3.640 90.987 1.00 67.81 291 LEU A N 1
ATOM 2082 C CA . LEU A 1 291 ? -34.497 -2.459 91.850 1.00 67.81 291 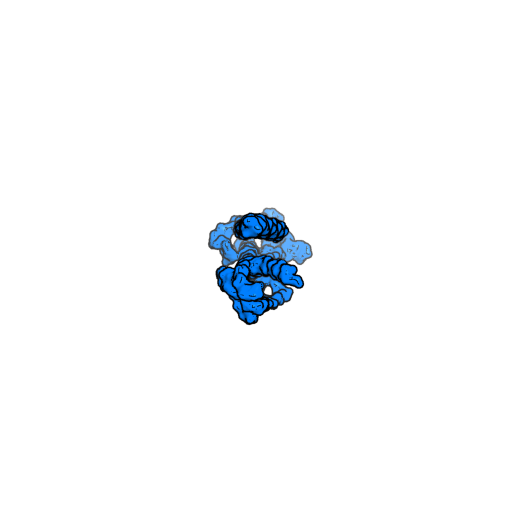LEU A CA 1
ATOM 2083 C C . LEU A 1 291 ? -35.838 -1.753 92.084 1.00 67.81 291 LEU A C 1
ATOM 2085 O O . LEU A 1 291 ? -35.991 -1.121 93.122 1.00 67.81 291 LEU A O 1
ATOM 2089 N N . MET A 1 292 ? -36.782 -1.833 91.142 1.00 69.50 292 MET A N 1
ATOM 2090 C CA . MET A 1 292 ? -38.131 -1.272 91.304 1.00 69.50 292 MET A CA 1
ATOM 2091 C C . MET A 1 292 ? -39.106 -2.217 92.023 1.00 69.50 292 MET A C 1
ATOM 2093 O O . MET A 1 292 ? -40.191 -1.784 92.405 1.00 69.50 292 MET A O 1
ATOM 2097 N N . GLU A 1 293 ? -38.738 -3.488 92.210 1.00 63.06 293 GLU A N 1
ATOM 2098 C CA . GLU A 1 293 ? -39.517 -4.488 92.957 1.00 63.06 293 GLU A CA 1
ATOM 2099 C C . GLU A 1 293 ? -39.210 -4.510 94.473 1.00 63.06 293 GLU A C 1
ATOM 2101 O O . GLU A 1 293 ? -39.820 -5.285 95.214 1.00 63.06 293 GLU A O 1
ATOM 2106 N N . ILE A 1 294 ? -38.291 -3.652 94.938 1.00 52.28 294 ILE A N 1
ATOM 2107 C CA . ILE A 1 294 ? -37.943 -3.408 96.354 1.00 52.28 294 ILE A CA 1
ATOM 2108 C C . ILE A 1 294 ? -38.488 -2.043 96.781 1.00 52.28 294 ILE A C 1
ATOM 2110 O O . ILE A 1 294 ? -39.067 -1.970 97.891 1.00 52.28 294 ILE A O 1
#